Protein AF-A0A920QXV8-F1 (afdb_monomer)

Foldseek 3Di:
DDDDPPPDDPPVVVVVVVVVLVVVLVVLQVVLVVVVVCCVVPVPLPDFGAQPPVGPRNVVRVVVNVVSVVVVVVVVVVVVVVVVVVVVVVVVLVVLVVVLVVLVVVLVVLCVVLVVLLVVLVVVLVVCVVVVVVVSNVVSVVSNVVSVVVNVVSVVVNQVSCVVVVNDDDDDDDDDD

Secondary structure (DSSP, 8-state):
----------HHHHHHHHHHHHHHHHHHHHHHHHHHHHHHHH--TT------TTSHHHHHHHHHHHHHHHHHHHHHHHHHHHHHHHHHHHHHHHHHHHHHHHHHHHHHHHHHHHHHHHHHHHHHHHHHHHTT-HHHHHHHHHHHHHHHHHHHHHHHHHHHHHHHTT-----------

Radius of gyration: 42.08 Å; Cα contacts (8 Å, |Δi|>4): 93; chains: 1; bounding box: 105×41×109 Å

Sequence (177 aa):
MNNYNTLRVSQEAEDIGLNIAEHDSSSDQIDLLKIMQYQNDTGDLSVRGPEDLFTEAGQIGYHYNLLMDSLEKSDRIMRKQKDELEIAMEKAQSANKAKSDFLAKMSHELRTPLNAIIGYSEMLIEEAEDDELDMYAEDLRKINSSGEHLLTLINDILDLSKIEAGKMELYIEEFKF

Structure (mmCIF, N/CA/C/O backbone):
data_AF-A0A920QXV8-F1
#
_entry.id   AF-A0A920QXV8-F1
#
loop_
_atom_site.group_PDB
_atom_site.id
_atom_site.type_symbol
_atom_site.label_atom_id
_atom_site.label_alt_id
_atom_site.label_comp_id
_atom_site.label_asym_id
_atom_site.label_entity_id
_atom_site.label_seq_id
_atom_site.pdbx_PDB_ins_code
_atom_site.Cartn_x
_atom_site.Cartn_y
_atom_site.Cartn_z
_atom_site.occupancy
_atom_site.B_iso_or_equiv
_atom_site.auth_seq_id
_atom_site.auth_comp_id
_atom_site.auth_asym_id
_atom_site.auth_atom_id
_atom_site.pdbx_PDB_model_num
ATOM 1 N N . MET A 1 1 ? 77.285 -5.313 -52.92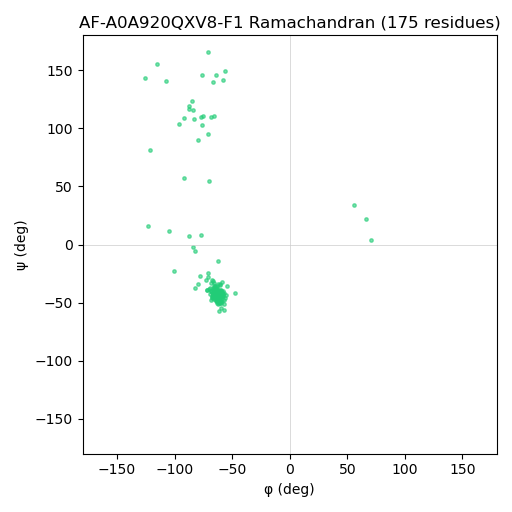9 1.00 39.81 1 MET A N 1
ATOM 2 C CA . MET A 1 1 ? 76.410 -4.398 -53.691 1.00 39.81 1 MET A CA 1
ATOM 3 C C . MET A 1 1 ? 74.980 -4.694 -53.279 1.00 39.81 1 MET A C 1
ATOM 5 O O . MET A 1 1 ? 74.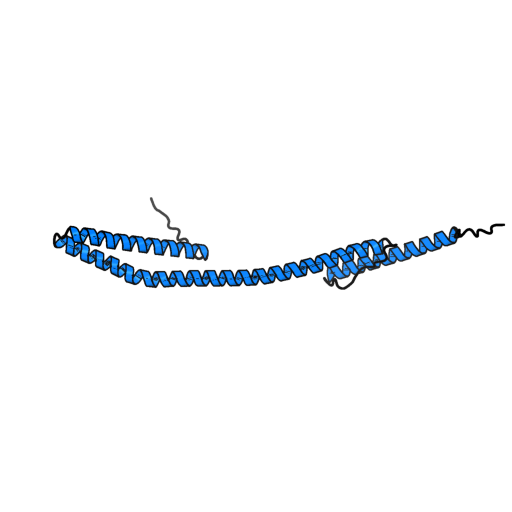528 -5.809 -53.492 1.00 39.81 1 MET A O 1
ATOM 9 N N . ASN A 1 2 ? 74.348 -3.743 -52.588 1.00 45.25 2 ASN A N 1
ATOM 10 C CA . ASN A 1 2 ? 72.951 -3.805 -52.156 1.00 45.25 2 ASN A CA 1
ATOM 11 C C . ASN A 1 2 ? 72.017 -3.764 -53.365 1.00 45.25 2 ASN A C 1
ATOM 13 O O . ASN A 1 2 ? 72.244 -2.953 -54.258 1.00 45.25 2 ASN A O 1
ATOM 17 N N . ASN A 1 3 ? 70.947 -4.559 -53.345 1.00 47.38 3 ASN A N 1
ATOM 18 C CA . ASN A 1 3 ? 69.820 -4.387 -54.256 1.00 47.38 3 ASN A CA 1
ATOM 19 C C . ASN A 1 3 ? 68.553 -4.176 -53.417 1.00 47.38 3 ASN A C 1
ATOM 21 O O . ASN A 1 3 ? 67.816 -5.111 -53.113 1.00 47.38 3 ASN A O 1
ATOM 25 N N . TYR A 1 4 ? 68.360 -2.939 -52.958 1.00 51.59 4 TYR A N 1
ATOM 26 C CA . TYR A 1 4 ? 67.103 -2.520 -52.351 1.00 51.59 4 TYR A CA 1
ATOM 27 C C . TYR A 1 4 ? 66.092 -2.310 -53.477 1.00 51.59 4 TYR 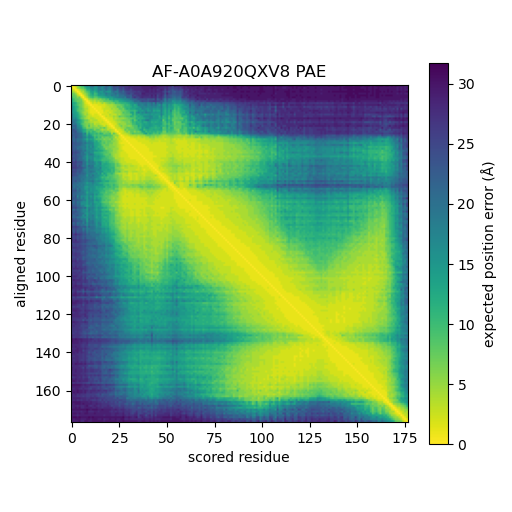A C 1
ATOM 29 O O . TYR A 1 4 ? 66.136 -1.295 -54.166 1.00 51.59 4 TYR A O 1
ATOM 37 N N . ASN A 1 5 ? 65.186 -3.268 -53.666 1.00 53.88 5 ASN A N 1
ATOM 38 C CA . ASN A 1 5 ? 63.956 -3.002 -54.401 1.00 53.88 5 ASN A CA 1
ATOM 39 C C . ASN A 1 5 ? 63.117 -2.047 -53.546 1.00 53.88 5 ASN A C 1
ATOM 41 O O . ASN A 1 5 ? 62.622 -2.419 -52.482 1.00 53.88 5 ASN A O 1
ATOM 45 N N . THR A 1 6 ? 62.988 -0.800 -53.981 1.00 53.50 6 THR A N 1
ATOM 46 C CA . THR A 1 6 ? 62.045 0.149 -53.392 1.00 53.50 6 THR A CA 1
ATOM 47 C C . THR A 1 6 ? 60.625 -0.347 -53.661 1.00 53.50 6 THR A C 1
ATOM 49 O O . THR A 1 6 ? 60.181 -0.319 -54.807 1.00 53.50 6 THR A O 1
ATOM 52 N N . LEU A 1 7 ? 59.909 -0.785 -52.620 1.00 59.97 7 LEU A N 1
ATOM 53 C CA . LEU A 1 7 ? 58.466 -1.075 -52.640 1.00 59.97 7 LEU A CA 1
ATOM 54 C C . LEU A 1 7 ? 57.657 0.230 -52.755 1.00 59.97 7 LEU A C 1
ATOM 56 O O . LEU A 1 7 ? 56.828 0.537 -51.905 1.00 59.97 7 LEU A O 1
ATOM 60 N N . ARG A 1 8 ? 57.941 1.052 -53.769 1.00 66.00 8 ARG A N 1
ATOM 61 C CA . ARG A 1 8 ? 57.120 2.223 -54.065 1.00 66.00 8 ARG A CA 1
ATOM 62 C C . ARG A 1 8 ? 56.067 1.792 -55.071 1.00 66.00 8 ARG A C 1
ATOM 64 O O . ARG A 1 8 ? 56.397 1.493 -56.217 1.00 66.00 8 ARG A O 1
ATOM 71 N N . VAL A 1 9 ? 54.827 1.710 -54.604 1.00 68.50 9 VAL A N 1
ATOM 72 C CA . VAL A 1 9 ? 53.655 1.519 -55.460 1.00 68.50 9 VAL A CA 1
ATOM 73 C C . VAL A 1 9 ? 53.622 2.682 -56.460 1.00 68.50 9 VAL A C 1
ATOM 75 O O . VAL A 1 9 ? 54.044 3.797 -56.135 1.00 68.50 9 VAL A O 1
ATOM 78 N N . SER A 1 10 ? 53.244 2.423 -57.713 1.00 78.12 10 SER A N 1
ATOM 79 C CA . SER A 1 10 ? 53.089 3.509 -58.683 1.00 78.12 10 SER A CA 1
ATOM 80 C C . SER A 1 10 ? 51.965 4.432 -58.222 1.00 78.12 10 SER A C 1
ATOM 82 O O . SER A 1 10 ? 50.974 3.965 -57.672 1.00 78.12 10 SER A O 1
ATOM 84 N N . GLN A 1 11 ? 52.102 5.731 -58.482 1.00 72.75 11 GLN A N 1
ATOM 85 C CA . GLN A 1 11 ? 51.095 6.726 -58.109 1.00 72.75 11 GLN A CA 1
ATOM 86 C C . GLN A 1 11 ? 49.703 6.366 -58.665 1.00 72.75 11 GLN A C 1
ATOM 88 O O . GLN A 1 11 ? 48.712 6.486 -57.966 1.00 72.75 11 GLN A O 1
ATOM 93 N N . GLU A 1 12 ? 49.641 5.783 -59.866 1.00 69.19 12 GLU A N 1
ATOM 94 C CA . GLU A 1 12 ? 48.398 5.258 -60.450 1.00 69.19 12 GLU A CA 1
ATOM 95 C C . GLU A 1 12 ? 47.799 4.073 -59.674 1.00 69.19 12 GLU A C 1
ATOM 97 O O . GLU A 1 12 ? 46.584 3.961 -59.573 1.00 69.19 12 GLU A O 1
ATOM 102 N N . ALA A 1 13 ? 48.620 3.172 -59.127 1.00 68.00 13 ALA A N 1
ATOM 103 C CA . ALA A 1 13 ? 48.120 2.034 -58.352 1.00 68.00 13 ALA A CA 1
ATOM 104 C C . ALA A 1 13 ? 47.715 2.449 -56.926 1.00 68.00 13 ALA A C 1
ATOM 106 O O . ALA A 1 13 ? 46.819 1.838 -56.348 1.00 68.00 13 ALA A O 1
ATOM 107 N N . GLU A 1 14 ? 48.333 3.504 -56.390 1.00 68.44 14 GLU A N 1
ATOM 108 C CA . GLU A 1 14 ? 47.916 4.172 -55.156 1.00 68.44 14 GLU A CA 1
ATOM 109 C C . GLU A 1 14 ? 46.572 4.894 -55.353 1.00 68.44 14 GLU A C 1
ATOM 111 O O . GLU A 1 14 ? 45.641 4.634 -54.598 1.00 68.44 14 GLU A O 1
ATOM 116 N N . ASP A 1 15 ? 46.410 5.674 -56.427 1.00 65.19 15 ASP A N 1
ATOM 117 C CA . ASP A 1 15 ? 45.152 6.360 -56.761 1.00 65.19 15 ASP A CA 1
ATOM 118 C C . ASP A 1 15 ? 44.006 5.378 -57.064 1.00 65.19 15 ASP A C 1
ATOM 120 O O . ASP A 1 15 ? 42.863 5.613 -56.674 1.00 65.19 15 ASP A O 1
ATOM 124 N N . ILE A 1 16 ? 44.276 4.254 -57.741 1.00 64.31 16 ILE A N 1
ATOM 125 C CA . ILE A 1 16 ? 43.270 3.203 -57.978 1.00 64.31 16 ILE A CA 1
ATOM 126 C C . ILE A 1 16 ? 42.873 2.528 -56.659 1.00 64.31 16 ILE A C 1
ATOM 128 O O . ILE A 1 16 ? 41.686 2.320 -56.420 1.00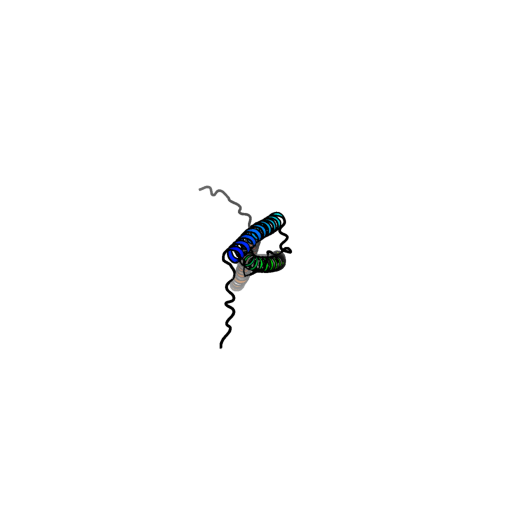 64.31 16 ILE A O 1
ATOM 132 N N . GLY A 1 17 ? 43.841 2.202 -55.797 1.00 63.81 17 GLY A N 1
ATOM 133 C CA . GLY A 1 17 ? 43.575 1.603 -54.487 1.00 63.81 17 GLY A CA 1
ATOM 134 C C . GLY A 1 17 ? 42.782 2.529 -53.561 1.00 63.81 17 GLY A C 1
ATOM 135 O O . GLY A 1 17 ? 41.832 2.076 -52.927 1.00 63.81 17 GLY A O 1
ATOM 136 N N . LEU A 1 18 ? 43.124 3.822 -53.536 1.00 62.50 18 LEU A N 1
ATOM 137 C CA . LEU A 1 18 ? 42.407 4.849 -52.776 1.00 62.50 18 LEU A CA 1
ATOM 138 C C . LEU A 1 18 ? 40.978 5.046 -53.297 1.00 62.50 18 LEU A C 1
ATOM 140 O O . LEU A 1 18 ? 40.047 5.032 -52.502 1.00 62.50 18 LEU A O 1
ATOM 144 N N . ASN A 1 19 ? 40.776 5.130 -54.617 1.00 58.88 19 ASN A N 1
ATOM 145 C CA . ASN A 1 19 ? 39.435 5.269 -55.198 1.00 58.88 19 ASN A CA 1
ATOM 146 C C . ASN A 1 19 ? 38.544 4.037 -54.963 1.00 58.88 19 ASN A C 1
ATOM 148 O O . ASN A 1 19 ? 37.348 4.190 -54.729 1.00 58.88 19 ASN A O 1
ATOM 152 N N . ILE A 1 20 ? 39.100 2.819 -55.030 1.00 63.88 20 ILE A N 1
ATOM 153 C CA . ILE A 1 20 ? 38.350 1.588 -54.723 1.00 63.88 20 ILE A CA 1
ATOM 154 C C . ILE A 1 20 ? 37.958 1.572 -53.240 1.00 63.88 20 ILE A C 1
ATOM 156 O O . ILE A 1 20 ? 36.797 1.327 -52.929 1.00 63.88 20 ILE A O 1
ATOM 160 N N . ALA A 1 21 ? 38.883 1.914 -52.337 1.00 63.25 21 ALA A N 1
ATOM 161 C CA . ALA A 1 21 ? 38.599 1.993 -50.905 1.00 63.25 21 ALA A CA 1
ATOM 162 C C . ALA A 1 21 ? 37.575 3.093 -50.555 1.00 63.25 21 ALA A C 1
ATOM 164 O O . ALA A 1 21 ? 36.710 2.871 -49.712 1.00 63.25 21 ALA A O 1
ATOM 165 N N . GLU A 1 22 ? 37.621 4.261 -51.205 1.00 62.03 22 GLU A N 1
ATOM 166 C CA . GLU A 1 22 ? 36.631 5.335 -51.015 1.00 62.03 22 GLU A CA 1
ATOM 167 C C . GLU A 1 22 ? 35.240 4.956 -51.549 1.00 62.03 22 GLU A C 1
ATOM 169 O O . GLU A 1 22 ? 34.220 5.249 -50.913 1.00 62.03 22 GLU A O 1
ATOM 174 N N . HIS A 1 23 ? 35.185 4.281 -52.700 1.00 61.09 23 HIS A N 1
ATOM 175 C CA . HIS A 1 23 ? 33.936 3.797 -53.284 1.00 61.09 23 HIS A CA 1
ATOM 176 C C . HIS A 1 23 ? 33.298 2.690 -52.427 1.00 61.09 23 HIS A C 1
ATOM 178 O O . HIS A 1 23 ? 32.095 2.744 -52.161 1.00 61.09 23 HIS A O 1
ATOM 184 N N . ASP A 1 24 ? 34.090 1.729 -51.946 1.00 64.38 24 ASP A N 1
ATOM 185 C CA . ASP A 1 24 ? 33.618 0.660 -51.057 1.00 64.38 24 ASP A CA 1
ATOM 186 C C . ASP A 1 24 ? 33.204 1.220 -49.683 1.00 64.38 24 ASP A C 1
ATOM 188 O O . ASP A 1 24 ? 32.120 0.904 -49.196 1.00 64.38 24 ASP A O 1
ATOM 192 N N . SER A 1 25 ? 33.962 2.173 -49.125 1.00 64.00 25 SER A N 1
ATOM 193 C CA . SER A 1 25 ? 33.598 2.894 -47.892 1.00 64.00 25 SER A CA 1
ATOM 194 C C . SER A 1 25 ? 32.253 3.623 -48.021 1.00 64.00 25 SER A C 1
ATOM 196 O O . SER A 1 25 ? 31.426 3.583 -47.110 1.00 64.00 25 SER A O 1
ATOM 198 N N . SER A 1 26 ? 31.975 4.240 -49.176 1.00 73.69 26 SER A N 1
ATOM 199 C CA . SER A 1 26 ? 30.680 4.884 -49.442 1.00 73.69 26 SER A CA 1
ATOM 200 C C . SER A 1 26 ? 29.527 3.872 -49.504 1.00 73.69 26 SER A C 1
ATOM 202 O O . SER A 1 26 ? 28.417 4.169 -49.056 1.00 73.69 26 SER A O 1
ATOM 204 N N . SER A 1 27 ? 29.774 2.667 -50.029 1.00 79.62 27 SER A N 1
ATOM 205 C CA . SER A 1 27 ? 28.793 1.574 -50.019 1.00 79.62 27 SER A CA 1
ATOM 206 C C . SER A 1 27 ? 28.518 1.083 -48.594 1.00 79.62 27 SER A C 1
ATOM 208 O O . SER A 1 27 ? 27.356 0.949 -48.204 1.00 79.62 27 SER A O 1
ATOM 210 N N . ASP A 1 28 ? 29.563 0.909 -47.786 1.00 81.75 28 ASP A N 1
ATOM 211 C CA . ASP A 1 28 ? 29.450 0.455 -46.397 1.00 81.75 28 ASP A CA 1
ATOM 212 C C . ASP A 1 28 ? 28.716 1.471 -45.507 1.00 81.75 28 ASP A C 1
ATOM 214 O O . ASP A 1 28 ? 27.935 1.092 -44.631 1.00 81.75 28 ASP A O 1
ATOM 218 N N . GLN A 1 29 ? 28.899 2.773 -45.751 1.00 85.81 29 GLN A N 1
ATOM 219 C CA . GLN A 1 29 ? 28.135 3.828 -45.075 1.00 85.81 29 GLN A CA 1
ATOM 220 C C . GLN A 1 29 ? 26.635 3.740 -45.386 1.00 85.81 29 GLN A C 1
ATOM 222 O O . GLN A 1 29 ? 25.799 3.895 -44.491 1.00 85.81 29 GLN A O 1
ATOM 227 N N . ILE A 1 30 ? 26.279 3.476 -46.647 1.00 87.06 30 ILE A N 1
ATOM 228 C CA . ILE A 1 30 ? 24.884 3.299 -47.067 1.00 87.06 30 ILE A CA 1
ATOM 229 C C . ILE A 1 30 ? 24.278 2.062 -46.398 1.00 87.06 30 ILE A C 1
ATOM 231 O O . ILE A 1 30 ? 23.130 2.108 -45.951 1.00 87.06 30 ILE A O 1
ATOM 235 N N . ASP A 1 31 ? 25.025 0.967 -46.304 1.00 86.88 31 ASP A N 1
ATOM 236 C CA . ASP A 1 31 ? 24.539 -0.258 -45.673 1.00 86.88 31 ASP A CA 1
ATOM 237 C C . ASP A 1 31 ? 24.400 -0.111 -44.154 1.00 86.88 31 ASP A C 1
ATOM 239 O O . ASP A 1 31 ? 23.383 -0.527 -43.594 1.00 86.88 31 ASP A O 1
ATOM 243 N N . LEU A 1 32 ? 25.325 0.593 -43.495 1.00 90.31 32 LEU A N 1
ATOM 244 C CA . LEU A 1 32 ? 25.176 0.974 -42.091 1.00 90.31 32 LEU A CA 1
ATOM 245 C C . LEU A 1 32 ? 23.914 1.822 -41.866 1.00 90.31 32 LEU A C 1
ATOM 247 O O . LEU A 1 32 ? 23.146 1.543 -40.946 1.00 90.31 32 LEU A O 1
ATOM 251 N N . LEU A 1 33 ? 23.652 2.817 -42.722 1.00 91.19 33 LEU A N 1
ATOM 252 C CA . LEU A 1 33 ? 22.440 3.640 -42.633 1.00 91.19 33 LEU A CA 1
ATOM 253 C C . LEU A 1 33 ? 21.161 2.812 -42.792 1.00 91.19 33 LEU A C 1
ATOM 255 O O . LEU A 1 33 ? 20.204 3.028 -42.048 1.00 91.19 33 LEU A O 1
ATOM 259 N N . LYS A 1 34 ? 21.136 1.848 -43.720 1.00 92.00 34 LYS A N 1
ATOM 260 C CA . LYS A 1 34 ? 19.991 0.936 -43.881 1.00 92.00 34 LYS A CA 1
ATOM 261 C C . LYS A 1 34 ? 19.765 0.089 -42.634 1.00 92.00 34 LYS A C 1
ATOM 263 O O . LYS A 1 34 ? 18.619 -0.084 -42.232 1.00 92.00 34 LYS A O 1
ATOM 268 N N . ILE A 1 35 ? 20.837 -0.422 -42.024 1.00 92.81 35 ILE A N 1
ATOM 269 C CA . ILE A 1 35 ? 20.764 -1.205 -40.784 1.00 92.81 35 ILE A CA 1
ATOM 270 C C . ILE A 1 35 ? 20.176 -0.348 -39.659 1.00 92.81 35 ILE A C 1
ATOM 272 O O . ILE A 1 35 ? 19.196 -0.756 -39.036 1.00 92.81 35 ILE A O 1
ATOM 276 N N . MET A 1 36 ? 20.692 0.871 -39.475 1.00 92.44 36 MET A N 1
ATOM 277 C CA . MET A 1 36 ? 20.195 1.808 -38.463 1.00 92.44 36 MET A CA 1
ATOM 278 C C . MET A 1 36 ? 18.717 2.161 -38.668 1.00 92.44 36 MET A C 1
ATOM 280 O O . MET A 1 36 ? 17.951 2.195 -37.705 1.00 92.44 36 MET A O 1
ATOM 284 N N . GLN A 1 37 ? 18.300 2.421 -39.912 1.00 93.00 37 GLN A N 1
ATOM 285 C CA . GLN A 1 37 ? 16.898 2.699 -40.240 1.00 93.00 37 GLN A CA 1
ATOM 286 C C . GLN A 1 37 ? 16.007 1.489 -39.958 1.00 93.00 37 GLN A C 1
ATOM 288 O O . GLN A 1 37 ? 14.993 1.623 -39.277 1.00 93.00 37 GLN A O 1
ATOM 293 N N . TYR A 1 38 ? 16.416 0.299 -40.403 1.00 92.12 38 TYR A N 1
ATOM 294 C CA . TYR A 1 38 ? 15.696 -0.941 -40.124 1.00 92.12 38 TYR A CA 1
ATOM 295 C C . TYR A 1 38 ? 15.517 -1.160 -38.617 1.00 92.12 38 TYR A C 1
ATOM 297 O O . TYR A 1 38 ? 14.412 -1.452 -38.163 1.00 92.12 38 TYR A O 1
ATOM 305 N N . GLN A 1 39 ? 16.570 -0.969 -37.826 1.00 91.56 39 GLN A N 1
ATOM 306 C CA . GLN A 1 39 ? 16.528 -1.116 -36.370 1.00 91.56 39 GLN A CA 1
ATOM 307 C C . GLN A 1 39 ? 15.632 -0.087 -35.692 1.00 91.56 39 GLN A C 1
ATOM 309 O O . GLN A 1 39 ? 14.901 -0.433 -34.769 1.00 91.56 39 GLN A O 1
ATOM 314 N N . ASN A 1 40 ? 15.660 1.164 -36.148 1.00 89.44 40 ASN A N 1
ATOM 315 C CA . ASN A 1 40 ? 14.779 2.204 -35.630 1.00 89.44 40 ASN A CA 1
ATOM 316 C C . ASN A 1 40 ? 13.299 1.895 -35.911 1.00 89.44 40 ASN A C 1
ATOM 318 O O . ASN A 1 40 ? 12.453 2.096 -35.042 1.00 89.44 40 ASN A O 1
ATOM 322 N N . ASP A 1 41 ? 12.995 1.390 -37.105 1.00 93.19 41 ASP A N 1
ATOM 323 C CA . ASP A 1 41 ? 11.618 1.158 -37.543 1.00 93.19 41 ASP A CA 1
ATOM 324 C C . ASP A 1 41 ? 11.027 -0.136 -36.972 1.00 93.19 41 ASP A C 1
ATOM 326 O O . ASP A 1 41 ? 9.830 -0.212 -36.689 1.00 93.19 41 ASP A O 1
ATOM 330 N N . THR A 1 42 ? 11.857 -1.165 -36.798 1.00 92.31 42 THR A N 1
ATOM 331 C CA . THR A 1 42 ? 11.414 -2.490 -36.335 1.00 92.31 42 THR A CA 1
ATOM 332 C C . THR A 1 42 ? 11.677 -2.745 -34.853 1.00 92.31 42 THR A C 1
ATOM 334 O O . THR A 1 42 ? 11.025 -3.604 -34.259 1.00 92.31 42 THR A O 1
ATOM 337 N N . GLY A 1 43 ? 12.634 -2.035 -34.251 1.00 87.06 43 GLY A N 1
ATOM 338 C CA . GLY A 1 43 ? 13.177 -2.347 -32.928 1.00 87.06 43 GLY A CA 1
ATOM 339 C C . GLY A 1 43 ? 14.039 -3.616 -32.889 1.00 87.06 43 GLY A C 1
ATOM 340 O O . GLY A 1 43 ? 14.466 -4.021 -31.808 1.00 87.06 43 GLY A O 1
ATOM 341 N N . ASP A 1 44 ? 14.288 -4.266 -34.031 1.00 89.25 44 ASP A N 1
ATOM 342 C CA . ASP A 1 44 ? 15.089 -5.485 -34.121 1.00 89.25 44 ASP A CA 1
ATOM 343 C C . ASP A 1 44 ? 16.582 -5.159 -34.080 1.00 89.25 44 ASP A C 1
ATOM 345 O O . ASP A 1 44 ? 17.238 -4.965 -35.102 1.00 89.25 44 ASP A O 1
ATOM 349 N N . LEU A 1 45 ? 17.127 -5.140 -32.868 1.00 87.25 45 LEU A N 1
ATOM 350 C CA . LEU A 1 45 ? 18.544 -4.912 -32.629 1.00 87.25 45 LEU A CA 1
ATOM 351 C C . LEU A 1 45 ? 19.411 -6.146 -32.926 1.00 87.25 45 LEU A C 1
ATOM 353 O O . LEU A 1 45 ? 20.588 -6.109 -32.626 1.00 87.25 45 LEU A O 1
ATOM 357 N N . SER A 1 46 ? 18.912 -7.240 -33.512 1.00 87.25 46 SER A N 1
ATOM 358 C CA . SER A 1 46 ? 19.759 -8.421 -33.775 1.00 87.25 46 SER A CA 1
ATOM 359 C C . SER A 1 46 ? 20.784 -8.211 -34.895 1.00 87.25 46 SER A C 1
ATOM 361 O O . SER A 1 46 ? 21.824 -8.873 -34.928 1.00 87.25 46 SER A O 1
ATOM 363 N N . VAL A 1 47 ? 20.507 -7.278 -35.806 1.00 88.62 47 VAL A N 1
ATOM 364 C CA . VAL A 1 47 ? 21.414 -6.915 -36.898 1.00 88.62 47 VAL A CA 1
ATOM 365 C C . VAL A 1 47 ? 22.553 -6.051 -36.343 1.00 88.62 47 VAL A C 1
ATOM 367 O O . VAL A 1 47 ? 22.3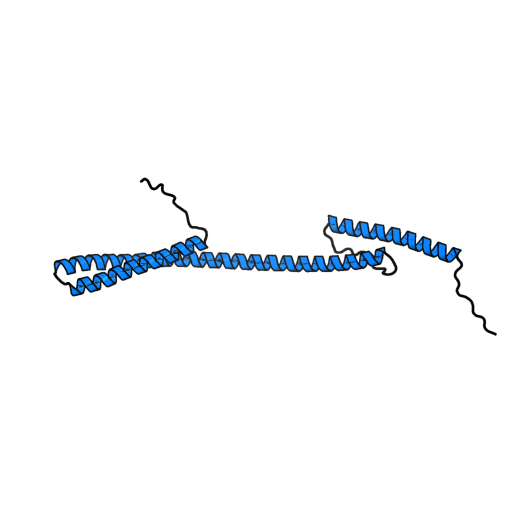68 -5.278 -35.405 1.00 88.62 47 VAL A O 1
ATOM 370 N N . ARG A 1 48 ? 23.762 -6.181 -36.888 1.00 88.25 48 ARG A N 1
ATOM 371 C CA . ARG A 1 48 ? 24.933 -5.404 -36.457 1.00 88.25 48 ARG A CA 1
ATOM 372 C C . ARG A 1 48 ? 25.554 -4.696 -37.653 1.00 88.25 48 ARG A C 1
ATOM 374 O O . ARG A 1 48 ? 25.534 -5.227 -38.761 1.00 88.25 48 ARG A O 1
ATOM 381 N N . GLY A 1 49 ? 26.051 -3.483 -37.421 1.00 87.19 49 GLY A N 1
ATOM 382 C CA . GLY A 1 49 ? 26.767 -2.714 -38.434 1.00 87.19 49 GLY A CA 1
ATOM 383 C C . GLY A 1 49 ? 28.151 -3.308 -38.731 1.00 87.19 49 GLY A C 1
ATOM 384 O O . GLY A 1 49 ? 28.629 -4.140 -37.955 1.00 87.19 49 GLY A O 1
ATOM 385 N N . PRO A 1 50 ? 28.801 -2.887 -39.832 1.00 86.50 50 PRO A N 1
ATOM 386 C CA . PRO A 1 50 ? 30.170 -3.283 -40.162 1.00 86.50 50 PRO A CA 1
ATOM 387 C C . PRO A 1 50 ? 31.165 -2.946 -39.039 1.00 86.50 50 PRO A C 1
ATOM 389 O O . PRO A 1 50 ? 30.999 -1.958 -38.329 1.00 86.50 50 PRO A O 1
ATOM 392 N N . GLU A 1 51 ? 32.223 -3.752 -38.902 1.00 84.00 51 GLU A N 1
ATOM 393 C CA . GLU A 1 51 ? 33.255 -3.606 -37.855 1.00 84.00 51 GLU A CA 1
ATOM 394 C C . GLU A 1 51 ? 34.678 -3.457 -38.423 1.00 84.00 51 GLU A C 1
ATOM 396 O O . GLU A 1 51 ? 35.661 -3.616 -37.698 1.00 84.00 51 GLU A O 1
ATOM 401 N N . ASP A 1 52 ? 34.825 -3.147 -39.717 1.00 85.81 52 ASP A N 1
ATOM 402 C CA . ASP A 1 52 ? 36.147 -2.862 -40.282 1.00 85.81 52 ASP A CA 1
ATOM 403 C C . ASP A 1 52 ? 36.681 -1.512 -39.776 1.00 85.81 52 ASP A C 1
ATOM 405 O O . ASP A 1 52 ? 36.403 -0.446 -40.328 1.00 85.81 52 ASP A O 1
ATOM 409 N N . LEU A 1 53 ? 37.483 -1.569 -38.713 1.00 78.19 53 LEU A N 1
ATOM 410 C CA . LEU A 1 53 ? 38.067 -0.410 -38.036 1.00 78.19 53 LEU A CA 1
ATOM 411 C C . LEU A 1 53 ? 39.010 0.424 -38.921 1.00 78.19 53 LEU A C 1
ATOM 413 O O . LEU A 1 53 ? 39.357 1.546 -38.540 1.00 78.19 53 LEU A O 1
ATOM 417 N N . PHE A 1 54 ? 39.434 -0.096 -40.076 1.00 80.50 54 PHE A N 1
ATOM 418 C CA . PHE A 1 54 ? 40.254 0.643 -41.034 1.00 80.50 54 PHE A CA 1
ATOM 419 C C . PHE A 1 54 ? 39.423 1.556 -41.950 1.00 80.50 54 PHE A C 1
ATOM 421 O O . PHE A 1 54 ? 40.000 2.350 -42.690 1.00 80.50 54 PHE A O 1
ATOM 428 N N . THR A 1 55 ? 38.090 1.495 -41.858 1.00 85.62 55 THR A N 1
ATOM 429 C CA . THR A 1 55 ? 37.146 2.345 -42.600 1.00 85.62 55 THR A CA 1
ATOM 430 C C . THR A 1 55 ? 36.342 3.246 -41.657 1.00 85.62 55 THR A C 1
ATOM 432 O O . THR A 1 55 ? 36.127 2.921 -40.487 1.00 85.62 55 THR A O 1
ATOM 435 N N . GLU A 1 56 ? 35.848 4.382 -42.160 1.00 84.06 56 GLU A N 1
ATOM 436 C CA . GLU A 1 56 ? 34.948 5.251 -41.385 1.00 84.06 56 GLU A CA 1
ATOM 437 C C . GLU A 1 56 ? 33.634 4.534 -41.041 1.00 84.06 56 GLU A C 1
ATOM 439 O O . GLU A 1 56 ? 33.161 4.608 -39.906 1.00 84.06 56 GLU A O 1
ATOM 444 N N . ALA A 1 57 ? 33.072 3.787 -41.998 1.00 86.69 57 ALA A N 1
ATOM 445 C CA . ALA A 1 57 ? 31.840 3.029 -41.805 1.00 86.69 57 ALA A CA 1
ATOM 446 C C . ALA A 1 57 ? 31.979 1.984 -40.691 1.00 86.69 57 ALA A C 1
ATOM 448 O O . ALA A 1 57 ? 31.105 1.891 -39.830 1.00 86.69 57 ALA A O 1
ATOM 449 N N . GLY A 1 58 ? 33.086 1.237 -40.658 1.00 87.44 58 GLY A N 1
ATOM 450 C CA . GLY A 1 58 ? 33.311 0.230 -39.626 1.00 87.44 58 GLY A CA 1
ATOM 451 C C . GLY A 1 58 ? 33.632 0.816 -38.248 1.00 87.44 58 GLY A C 1
ATOM 452 O O . GLY A 1 58 ? 33.217 0.247 -37.240 1.00 87.44 58 GLY A O 1
ATOM 453 N N . GLN A 1 59 ? 34.272 1.990 -38.162 1.00 89.81 59 GLN A N 1
ATOM 454 C CA . GLN A 1 59 ? 34.417 2.703 -36.882 1.00 89.81 59 GLN A CA 1
ATOM 455 C C . GLN A 1 59 ? 33.059 3.160 -36.328 1.00 89.81 59 GLN A C 1
ATOM 457 O O . GLN A 1 59 ? 32.780 2.979 -35.139 1.00 89.81 59 GLN A O 1
ATOM 462 N N . ILE A 1 60 ? 32.191 3.720 -37.178 1.00 91.50 60 ILE A N 1
ATOM 463 C CA . ILE A 1 60 ? 30.838 4.123 -36.769 1.00 91.50 60 ILE A CA 1
ATOM 464 C C . ILE A 1 60 ? 30.007 2.888 -36.409 1.00 91.50 60 ILE A C 1
ATOM 466 O O . ILE A 1 60 ? 29.334 2.896 -35.380 1.00 91.50 60 ILE A O 1
ATOM 470 N N . GLY A 1 61 ? 30.078 1.822 -37.208 1.00 92.06 61 GLY A N 1
ATOM 471 C CA . GLY A 1 61 ? 29.372 0.568 -36.957 1.00 92.06 61 GLY A CA 1
ATOM 472 C C . GLY A 1 61 ? 29.783 -0.079 -35.635 1.00 92.06 61 GLY A C 1
ATOM 473 O O . GLY A 1 61 ? 28.912 -0.424 -34.839 1.00 92.06 61 GLY A O 1
ATOM 474 N N . TYR A 1 62 ? 31.081 -0.114 -35.319 1.00 92.44 62 TYR A N 1
ATOM 475 C CA . TYR A 1 62 ? 31.579 -0.568 -34.018 1.00 92.44 62 TYR A CA 1
ATOM 476 C C . TYR A 1 62 ? 30.980 0.236 -32.851 1.00 92.44 62 TYR A C 1
ATOM 478 O O . TYR A 1 62 ? 30.431 -0.334 -31.905 1.00 92.44 62 TYR A O 1
ATOM 486 N N . HIS A 1 63 ? 31.032 1.572 -32.913 1.00 92.00 63 HIS A N 1
ATOM 487 C CA . HIS A 1 63 ? 30.457 2.417 -31.862 1.00 92.00 63 HIS A CA 1
ATOM 488 C C . HIS A 1 63 ? 28.937 2.280 -31.759 1.00 92.00 63 HIS A C 1
ATOM 490 O O . HIS A 1 63 ? 28.386 2.294 -30.656 1.00 92.00 63 HIS A O 1
ATOM 496 N N . TYR A 1 64 ? 28.260 2.120 -32.890 1.00 92.69 64 TYR A N 1
ATOM 497 C CA . TYR A 1 64 ? 26.827 1.893 -32.939 1.00 92.69 64 TYR A CA 1
ATOM 498 C C . TYR A 1 64 ? 26.445 0.559 -32.283 1.00 92.69 64 TYR A C 1
ATOM 500 O O . TYR A 1 64 ? 25.549 0.537 -31.439 1.00 92.69 64 TYR A O 1
ATOM 508 N N . ASN A 1 65 ? 27.173 -0.523 -32.572 1.00 92.06 65 ASN A N 1
ATOM 509 C CA . ASN A 1 65 ? 26.966 -1.835 -31.953 1.00 92.06 65 ASN A CA 1
ATOM 510 C C . ASN A 1 65 ? 27.102 -1.759 -30.419 1.00 92.06 65 ASN A C 1
ATOM 512 O O . ASN A 1 65 ? 26.240 -2.265 -29.702 1.00 92.06 65 ASN A O 1
ATOM 516 N N . LEU A 1 66 ? 28.103 -1.032 -29.901 1.00 93.25 66 LEU A N 1
ATOM 517 C CA . LEU A 1 66 ? 28.248 -0.793 -28.455 1.00 93.25 66 LEU A CA 1
ATOM 518 C C . LEU A 1 66 ? 27.043 -0.059 -27.844 1.00 93.25 66 LEU A C 1
ATOM 520 O O . LEU A 1 66 ? 26.629 -0.364 -26.720 1.00 93.25 66 LEU A O 1
ATOM 524 N N . LEU A 1 67 ? 26.482 0.922 -28.558 1.00 92.31 67 LEU A N 1
ATOM 525 C CA . LEU A 1 67 ? 25.269 1.611 -28.116 1.00 92.31 67 LEU A CA 1
ATOM 526 C C . LEU A 1 67 ? 24.069 0.662 -28.100 1.00 92.31 67 LEU A C 1
ATOM 528 O O . LEU A 1 67 ? 23.298 0.704 -27.142 1.00 92.31 67 LEU A O 1
ATOM 532 N N . MET A 1 68 ? 23.931 -0.211 -29.101 1.00 91.69 68 MET A N 1
ATOM 533 C CA . MET A 1 68 ? 22.844 -1.193 -29.151 1.00 91.69 68 MET A CA 1
ATOM 534 C C . MET A 1 68 ? 22.922 -2.181 -27.990 1.00 91.69 68 MET A C 1
ATOM 536 O O . MET A 1 68 ? 21.931 -2.370 -27.289 1.00 91.69 68 MET A O 1
ATOM 540 N N . ASP A 1 69 ? 24.107 -2.718 -27.698 1.00 92.44 69 ASP A N 1
ATOM 541 C CA . ASP A 1 69 ? 24.307 -3.614 -26.554 1.00 92.44 69 ASP A CA 1
ATOM 542 C C . ASP A 1 69 ? 23.943 -2.928 -25.223 1.00 92.44 69 ASP A C 1
ATOM 544 O O . ASP A 1 69 ? 23.336 -3.525 -24.325 1.00 92.44 69 ASP A O 1
ATOM 548 N N . SER A 1 70 ? 24.294 -1.644 -25.082 1.00 93.00 70 SER A N 1
ATOM 549 C CA . SER A 1 70 ? 23.932 -0.841 -23.911 1.00 93.00 70 SER A CA 1
ATOM 550 C C . SER A 1 70 ? 22.419 -0.616 -23.813 1.00 93.00 70 SER A C 1
ATOM 552 O O . SER A 1 70 ? 21.848 -0.748 -22.725 1.00 93.00 70 SER A O 1
ATOM 554 N N . LEU A 1 71 ? 21.754 -0.332 -24.937 1.00 91.25 71 LEU A N 1
ATOM 555 C CA . LEU A 1 71 ? 20.301 -0.168 -25.010 1.00 91.25 71 LEU A CA 1
ATOM 556 C C . LEU A 1 71 ? 19.567 -1.466 -24.666 1.00 91.25 71 LEU A C 1
ATOM 558 O O . LEU A 1 71 ? 18.681 -1.438 -23.815 1.00 91.25 71 LEU A O 1
ATOM 562 N N . GLU A 1 72 ? 19.971 -2.605 -25.232 1.00 91.00 72 GLU A N 1
ATOM 563 C CA . GLU A 1 72 ? 19.405 -3.924 -24.914 1.00 91.00 72 GLU A CA 1
ATOM 564 C C . GLU A 1 72 ? 19.554 -4.253 -23.424 1.00 91.00 72 GLU A C 1
ATOM 566 O O . GLU A 1 72 ? 18.621 -4.720 -22.758 1.00 91.00 72 GLU A O 1
ATOM 571 N N . LYS A 1 73 ? 20.738 -3.981 -22.861 1.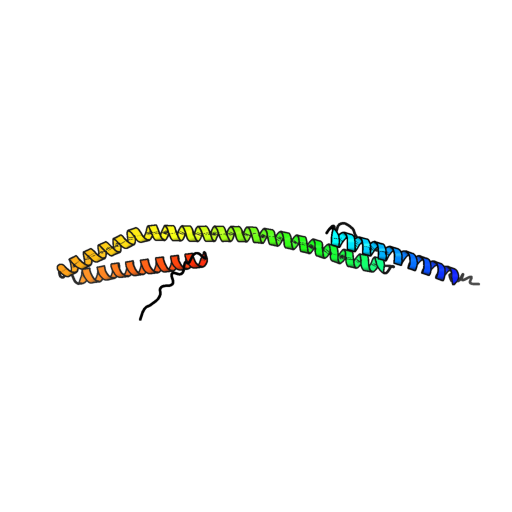00 93.38 73 LYS A N 1
ATOM 572 C CA . LYS A 1 73 ? 20.994 -4.181 -21.435 1.00 93.38 73 LYS A CA 1
ATOM 573 C C . LYS A 1 73 ? 20.109 -3.278 -20.580 1.00 93.38 73 LYS A C 1
ATOM 575 O O . LYS A 1 73 ? 19.579 -3.754 -19.573 1.00 93.38 73 LYS A O 1
ATOM 580 N N . SER A 1 74 ? 19.967 -2.010 -20.961 1.00 93.75 74 SER A N 1
ATOM 581 C CA . SER A 1 74 ? 19.119 -1.041 -20.269 1.00 93.75 74 SER A CA 1
ATOM 582 C C . SER A 1 74 ? 17.651 -1.464 -20.314 1.00 93.75 74 SER A C 1
ATOM 584 O O . SER A 1 74 ? 17.025 -1.557 -19.261 1.00 93.75 74 SER A O 1
ATOM 586 N N . ASP A 1 75 ? 17.122 -1.835 -21.485 1.00 92.19 75 ASP A N 1
ATOM 587 C CA . ASP A 1 75 ? 15.735 -2.294 -21.643 1.00 92.19 75 ASP A CA 1
ATOM 588 C C . ASP A 1 75 ? 15.451 -3.528 -20.782 1.00 92.19 75 ASP A C 1
ATOM 590 O O . ASP A 1 75 ? 14.466 -3.580 -20.045 1.00 92.19 75 ASP A O 1
ATOM 594 N N . ARG A 1 76 ? 16.377 -4.493 -20.763 1.00 93.94 76 ARG A N 1
ATOM 595 C CA . ARG A 1 76 ? 16.253 -5.676 -19.906 1.00 93.94 76 ARG A CA 1
ATOM 596 C C . ARG A 1 76 ? 16.221 -5.325 -18.418 1.00 93.94 76 ARG A C 1
ATOM 598 O O . ARG A 1 76 ? 15.477 -5.955 -17.667 1.00 93.94 76 ARG A O 1
ATOM 605 N N . ILE A 1 77 ? 17.041 -4.371 -17.973 1.00 96.56 77 ILE A N 1
ATOM 606 C CA . ILE A 1 77 ? 17.041 -3.912 -16.576 1.00 96.56 77 ILE A CA 1
ATOM 607 C C . ILE A 1 77 ? 15.732 -3.185 -16.266 1.00 96.56 77 ILE A C 1
ATOM 609 O O . ILE A 1 77 ? 15.105 -3.498 -15.257 1.00 96.56 77 ILE A O 1
ATOM 613 N N . MET A 1 78 ? 15.291 -2.283 -17.145 1.00 96.69 78 MET A N 1
ATOM 614 C CA . MET A 1 78 ? 14.046 -1.533 -16.980 1.00 96.69 78 MET A CA 1
ATOM 615 C C . MET A 1 78 ? 12.832 -2.459 -16.892 1.00 96.69 78 MET A C 1
ATOM 617 O O . MET A 1 78 ? 12.003 -2.281 -16.005 1.00 96.69 78 MET A O 1
ATOM 621 N N . ARG A 1 79 ? 12.745 -3.485 -17.748 1.00 96.12 79 ARG A N 1
ATOM 622 C CA . ARG A 1 79 ? 11.670 -4.490 -17.688 1.00 96.12 79 ARG A CA 1
ATOM 623 C C . ARG A 1 79 ? 11.660 -5.233 -16.359 1.00 96.12 79 ARG A C 1
ATOM 625 O O . ARG A 1 79 ? 10.629 -5.275 -15.705 1.00 96.12 79 ARG A O 1
ATOM 632 N N . LYS A 1 80 ? 12.816 -5.732 -15.911 1.00 96.69 80 LYS A N 1
ATOM 633 C CA . LYS A 1 80 ? 12.918 -6.412 -14.609 1.00 96.69 80 LYS A CA 1
ATOM 634 C C . LYS A 1 80 ? 12.518 -5.508 -13.447 1.00 96.69 80 LYS A C 1
ATOM 636 O O . LYS A 1 80 ? 11.761 -5.933 -12.586 1.00 96.69 80 LYS A O 1
ATOM 641 N N . GLN A 1 81 ? 12.997 -4.265 -13.435 1.00 96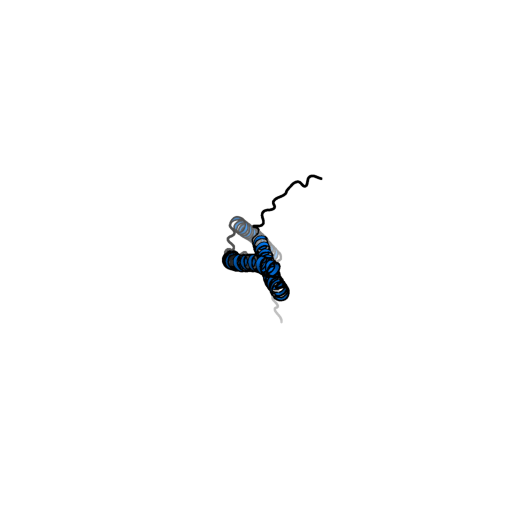.94 81 GLN A N 1
ATOM 642 C CA . GLN A 1 81 ? 12.644 -3.297 -12.397 1.00 96.94 81 GLN A CA 1
ATOM 643 C C . GLN A 1 81 ? 11.154 -2.967 -12.409 1.00 96.94 81 GLN A C 1
ATOM 645 O O . GLN A 1 81 ? 10.560 -2.817 -11.346 1.00 96.94 81 GLN A O 1
ATOM 650 N N . LYS A 1 82 ? 10.548 -2.866 -13.595 1.00 97.38 82 LYS A N 1
ATOM 651 C CA . LYS A 1 82 ? 9.109 -2.656 -13.736 1.00 97.38 82 LYS A CA 1
ATOM 652 C C . LYS A 1 82 ? 8.322 -3.833 -13.156 1.00 97.38 82 LYS A C 1
ATOM 654 O O . LYS A 1 82 ? 7.426 -3.591 -12.356 1.00 97.38 82 LYS A O 1
ATOM 659 N N . ASP A 1 83 ? 8.687 -5.064 -13.503 1.00 96.94 83 ASP A N 1
ATOM 660 C CA . ASP A 1 83 ? 8.014 -6.269 -13.004 1.00 96.94 83 ASP A CA 1
ATOM 661 C C . ASP A 1 83 ? 8.160 -6.393 -11.473 1.00 96.94 83 ASP A C 1
ATOM 663 O O . ASP A 1 83 ? 7.194 -6.655 -10.758 1.00 96.94 83 ASP A O 1
ATOM 667 N N . GLU A 1 84 ? 9.362 -6.146 -10.940 1.00 97.12 84 GLU A N 1
ATOM 668 C CA . GLU A 1 84 ? 9.618 -6.137 -9.493 1.00 97.12 84 GLU A CA 1
ATOM 669 C C . GLU A 1 84 ? 8.819 -5.044 -8.771 1.00 97.12 84 GLU A C 1
ATOM 671 O O . GLU A 1 84 ? 8.273 -5.284 -7.690 1.00 97.12 84 GLU A O 1
ATOM 676 N N . LEU A 1 85 ? 8.731 -3.851 -9.368 1.00 97.62 85 LEU A N 1
ATOM 677 C CA . LEU A 1 85 ? 7.951 -2.740 -8.835 1.00 97.62 85 LEU A CA 1
ATOM 678 C C . LEU A 1 85 ? 6.457 -3.069 -8.820 1.00 97.62 85 LEU A C 1
ATOM 680 O O . LEU A 1 85 ? 5.801 -2.796 -7.819 1.00 97.62 85 LEU A O 1
ATOM 684 N N . GLU A 1 86 ? 5.929 -3.672 -9.884 1.00 97.06 86 GLU A N 1
ATOM 685 C CA . GLU A 1 86 ? 4.524 -4.076 -9.977 1.00 97.06 86 GLU A CA 1
ATOM 686 C C . GLU A 1 86 ? 4.172 -5.085 -8.876 1.00 97.06 86 GLU A C 1
ATOM 688 O O . GLU A 1 86 ? 3.249 -4.850 -8.094 1.00 97.06 86 GLU A O 1
ATOM 693 N N . ILE A 1 87 ? 4.995 -6.124 -8.696 1.00 97.12 87 ILE A N 1
ATOM 694 C CA . ILE A 1 87 ? 4.829 -7.111 -7.616 1.00 97.12 87 ILE A CA 1
ATOM 695 C C . ILE A 1 87 ? 4.899 -6.444 -6.232 1.00 97.12 87 ILE A C 1
ATOM 697 O O . ILE A 1 87 ? 4.105 -6.747 -5.335 1.00 97.12 87 ILE A O 1
ATOM 701 N N . ALA A 1 88 ? 5.854 -5.534 -6.024 1.00 96.31 88 ALA A N 1
ATOM 702 C CA . ALA A 1 88 ? 5.994 -4.819 -4.760 1.00 96.31 88 ALA A CA 1
ATOM 703 C C . ALA A 1 88 ? 4.785 -3.911 -4.477 1.00 96.31 88 ALA A C 1
ATOM 705 O O . ALA A 1 88 ? 4.313 -3.859 -3.336 1.00 96.31 88 ALA A O 1
ATOM 706 N N . MET A 1 89 ? 4.259 -3.238 -5.504 1.00 96.06 89 MET A N 1
ATOM 707 C CA . MET A 1 89 ? 3.064 -2.401 -5.416 1.00 96.06 89 MET A CA 1
ATOM 708 C C . MET A 1 89 ? 1.827 -3.226 -5.067 1.00 96.06 89 MET A C 1
ATOM 710 O O . MET A 1 89 ? 1.119 -2.864 -4.127 1.00 96.06 89 MET A O 1
ATOM 714 N N . GLU A 1 90 ? 1.588 -4.347 -5.749 1.00 95.56 90 GLU A N 1
ATOM 715 C CA . GLU A 1 90 ? 0.463 -5.241 -5.446 1.00 95.56 90 GLU A CA 1
ATOM 716 C C . GLU A 1 90 ? 0.524 -5.749 -4.001 1.00 95.56 90 GLU A C 1
ATOM 718 O O . GLU A 1 90 ? -0.467 -5.708 -3.263 1.00 95.56 90 GLU A O 1
ATOM 723 N N . LYS A 1 91 ? 1.713 -6.163 -3.548 1.00 95.31 91 LYS A N 1
ATOM 724 C CA . LYS A 1 91 ? 1.921 -6.619 -2.170 1.00 95.31 91 LYS A CA 1
ATOM 725 C C . LYS A 1 91 ? 1.643 -5.509 -1.155 1.00 95.31 91 LYS A C 1
ATOM 727 O O . LYS A 1 91 ? 0.980 -5.759 -0.146 1.00 95.31 91 LYS A O 1
ATOM 732 N N . ALA A 1 92 ? 2.125 -4.294 -1.411 1.00 91.69 92 ALA A N 1
ATOM 733 C CA . ALA A 1 92 ? 1.886 -3.142 -0.545 1.00 91.69 92 ALA A CA 1
ATOM 734 C C . ALA A 1 92 ? 0.394 -2.776 -0.486 1.00 91.69 92 ALA A C 1
ATOM 736 O O . ALA A 1 92 ? -0.146 -2.555 0.598 1.00 91.69 92 ALA A O 1
ATOM 737 N N . GLN A 1 93 ? -0.299 -2.786 -1.626 1.00 90.44 93 GLN A N 1
ATOM 738 C CA . GLN A 1 93 ? -1.739 -2.530 -1.693 1.00 90.44 93 GLN A CA 1
ATOM 739 C C . GLN A 1 93 ? -2.544 -3.589 -0.935 1.00 90.44 93 GLN A C 1
ATOM 741 O O . GLN A 1 93 ? -3.433 -3.243 -0.154 1.00 90.44 93 GLN A O 1
ATOM 746 N N . SER A 1 94 ? -2.210 -4.872 -1.104 1.00 91.25 94 SER A N 1
ATOM 747 C CA . SER A 1 94 ? -2.855 -5.959 -0.364 1.00 91.25 94 SER A CA 1
ATOM 748 C C . SER A 1 94 ? -2.634 -5.828 1.144 1.00 91.25 94 SER A C 1
ATOM 750 O O . SER A 1 94 ? -3.567 -6.044 1.918 1.00 91.25 94 SER A O 1
ATOM 752 N N . ALA A 1 95 ? -1.422 -5.466 1.575 1.00 90.12 95 ALA A N 1
ATOM 753 C CA . ALA A 1 95 ? -1.111 -5.255 2.986 1.00 90.12 95 ALA A CA 1
ATOM 754 C C . ALA A 1 95 ? -1.893 -4.069 3.572 1.00 90.12 95 ALA A C 1
ATOM 756 O O . ALA A 1 95 ? -2.477 -4.195 4.648 1.00 90.12 95 ALA A O 1
ATOM 757 N N . ASN A 1 96 ? -1.974 -2.952 2.844 1.00 86.50 96 ASN A N 1
ATOM 758 C CA . ASN A 1 96 ? -2.758 -1.788 3.260 1.00 86.50 96 ASN A CA 1
ATOM 759 C C . ASN A 1 96 ? -4.246 -2.119 3.375 1.00 86.50 96 ASN A C 1
ATOM 761 O O . ASN A 1 96 ? -4.871 -1.773 4.375 1.00 86.50 96 ASN A O 1
ATOM 765 N N . LYS A 1 97 ? -4.807 -2.849 2.404 1.00 87.00 97 LYS A N 1
ATOM 766 C CA . LYS A 1 97 ? -6.200 -3.302 2.472 1.00 87.00 97 LYS A CA 1
ATOM 767 C C . LYS A 1 97 ? -6.443 -4.174 3.707 1.00 87.00 97 LYS A C 1
ATOM 769 O O . LYS A 1 97 ? -7.376 -3.907 4.457 1.00 87.00 97 LYS A O 1
ATOM 774 N N . ALA A 1 98 ? -5.578 -5.160 3.953 1.00 89.19 98 ALA A N 1
ATOM 775 C CA . ALA A 1 98 ? -5.684 -6.028 5.123 1.00 89.19 98 ALA A CA 1
ATOM 776 C C . ALA A 1 98 ? -5.579 -5.244 6.444 1.00 89.19 98 ALA A C 1
ATOM 778 O O . ALA A 1 98 ? -6.343 -5.511 7.371 1.00 89.19 98 ALA A O 1
ATOM 779 N N . LYS A 1 99 ? -4.685 -4.246 6.521 1.00 89.19 99 LYS A N 1
ATOM 780 C CA . LYS A 1 99 ? -4.572 -3.328 7.667 1.00 89.19 99 LYS A CA 1
ATOM 781 C C . LYS A 1 99 ? -5.883 -2.570 7.895 1.00 89.19 99 LYS A C 1
ATOM 783 O O . LYS A 1 99 ? -6.386 -2.561 9.016 1.00 89.19 99 LYS A O 1
ATOM 788 N N . SER A 1 100 ? -6.452 -1.962 6.851 1.00 86.69 100 SER A N 1
ATOM 789 C CA . SER A 1 100 ? -7.715 -1.220 6.957 1.00 86.69 100 SER A CA 1
ATOM 790 C C . SER A 1 100 ? -8.879 -2.114 7.391 1.00 86.69 100 SER A C 1
ATOM 792 O O . SER A 1 100 ? -9.628 -1.736 8.289 1.00 86.69 100 SER A O 1
ATOM 794 N N . ASP A 1 101 ? -9.014 -3.300 6.792 1.00 87.81 101 ASP A N 1
ATOM 795 C CA . ASP A 1 101 ? -10.096 -4.242 7.104 1.00 87.81 101 ASP A CA 1
ATOM 796 C C . ASP A 1 101 ? -9.988 -4.749 8.553 1.00 87.81 101 ASP A C 1
ATOM 798 O O . ASP A 1 101 ? -10.989 -4.823 9.271 1.00 87.81 101 ASP A O 1
ATOM 802 N N . PHE A 1 102 ? -8.765 -5.034 9.014 1.00 89.94 102 PHE A N 1
ATOM 803 C CA . PHE A 1 102 ? -8.499 -5.405 10.401 1.00 89.94 102 PHE A CA 1
ATOM 804 C C . PHE A 1 102 ? -8.906 -4.294 11.376 1.00 89.94 102 PHE A C 1
ATOM 806 O O . PHE A 1 102 ? -9.641 -4.557 12.327 1.00 89.94 102 PHE A O 1
ATOM 813 N N . LEU A 1 103 ? -8.474 -3.053 11.136 1.00 89.88 103 LEU A N 1
ATOM 814 C CA . LEU A 1 103 ? -8.767 -1.931 12.032 1.00 89.88 103 LEU A CA 1
ATOM 815 C C . LEU A 1 103 ? -10.264 -1.609 12.082 1.00 89.88 103 LEU A C 1
ATOM 817 O O . LEU A 1 103 ? -10.803 -1.403 13.170 1.00 89.88 103 LEU A O 1
ATOM 821 N N . ALA A 1 104 ? -10.951 -1.640 10.937 1.00 86.81 104 ALA A N 1
ATOM 822 C CA . ALA A 1 104 ? -12.399 -1.465 10.882 1.00 86.81 104 ALA A CA 1
ATOM 823 C C . ALA A 1 104 ? -13.122 -2.526 11.725 1.00 86.81 104 ALA A C 1
ATOM 825 O O . ALA A 1 104 ? -13.956 -2.187 12.567 1.00 86.81 104 ALA A O 1
ATOM 826 N N . LYS A 1 105 ? -12.762 -3.805 11.553 1.00 87.38 105 LYS A N 1
ATOM 827 C CA . LYS A 1 105 ? -13.354 -4.907 12.318 1.00 87.38 105 LYS A CA 1
ATOM 828 C C . LYS A 1 105 ? -13.099 -4.769 13.820 1.00 87.38 105 LYS A C 1
ATOM 830 O O . LYS A 1 105 ? -14.047 -4.835 14.598 1.00 87.38 105 LYS A O 1
ATOM 835 N N . MET A 1 106 ? -11.848 -4.533 14.219 1.00 90.38 106 MET A N 1
ATOM 836 C CA . MET A 1 106 ? -11.487 -4.366 15.629 1.00 90.38 106 MET A CA 1
ATOM 837 C C . MET A 1 106 ? -12.234 -3.196 16.266 1.00 90.38 106 MET A C 1
ATOM 839 O O . MET A 1 106 ? -12.713 -3.321 17.387 1.00 90.38 106 MET A O 1
ATOM 843 N N . SER A 1 107 ? -12.394 -2.075 15.558 1.00 90.25 107 SER A N 1
ATOM 844 C CA . SER A 1 107 ? -13.155 -0.944 16.092 1.00 90.25 107 SER A CA 1
ATOM 845 C C . SER A 1 107 ? -14.616 -1.302 16.367 1.00 90.25 107 SER A C 1
ATOM 847 O O . SER A 1 107 ? -15.126 -0.983 17.439 1.00 90.25 107 SER A O 1
ATOM 849 N N . HIS A 1 108 ? -15.289 -2.010 15.455 1.00 90.25 108 HIS A N 1
ATOM 850 C CA . HIS A 1 108 ? -16.659 -2.470 15.696 1.00 90.25 108 HIS A CA 1
ATOM 851 C C . HIS A 1 108 ? -16.755 -3.417 16.902 1.00 90.25 108 HIS A C 1
ATOM 853 O O . HIS A 1 108 ? -17.656 -3.263 17.733 1.00 90.25 108 HIS A O 1
ATOM 859 N N . GLU A 1 109 ? -15.818 -4.361 17.020 1.00 93.31 109 GLU A N 1
ATOM 860 C CA . GLU A 1 109 ? -15.777 -5.317 18.133 1.00 93.31 109 GLU A CA 1
ATOM 861 C C . GLU A 1 109 ? -15.451 -4.650 19.475 1.00 93.31 109 GLU A C 1
ATOM 863 O O . GLU A 1 109 ? -15.954 -5.099 20.500 1.00 93.31 109 GLU A O 1
ATOM 868 N N . LEU A 1 110 ? -14.675 -3.561 19.483 1.00 91.00 110 LEU A N 1
ATOM 869 C CA . LEU A 1 110 ? -14.343 -2.802 20.692 1.00 91.00 110 LEU A CA 1
ATOM 870 C C . LEU A 1 110 ? -15.438 -1.808 21.098 1.00 91.00 110 LEU A C 1
ATOM 872 O O . LEU A 1 110 ? -15.704 -1.660 22.286 1.00 91.00 110 LEU A O 1
ATOM 876 N N . ARG A 1 111 ? -16.112 -1.155 20.143 1.00 90.81 111 ARG A N 1
ATOM 877 C CA . ARG A 1 111 ? -17.180 -0.176 20.428 1.00 90.81 111 ARG A CA 1
ATOM 878 C C . ARG A 1 111 ? -18.314 -0.768 21.257 1.00 90.81 111 ARG A C 1
ATOM 880 O O . ARG A 1 111 ? -18.803 -0.119 22.170 1.00 90.81 111 ARG A O 1
ATOM 887 N N . THR A 1 112 ? -18.725 -1.997 20.951 1.00 92.94 112 THR A N 1
ATOM 888 C CA . THR A 1 112 ? -19.858 -2.648 21.629 1.00 92.94 112 THR A CA 1
ATOM 889 C C . THR A 1 112 ? -19.627 -2.838 23.139 1.00 92.94 112 THR A C 1
ATOM 891 O O . THR A 1 112 ? -20.424 -2.317 23.919 1.00 92.94 112 THR A O 1
ATOM 894 N N . PRO A 1 113 ? -18.562 -3.529 23.596 1.00 94.19 113 PRO A N 1
ATOM 895 C CA . PRO A 1 113 ? -18.292 -3.676 25.025 1.00 94.19 113 PRO A CA 1
ATOM 896 C C . PRO A 1 113 ? -17.938 -2.344 25.693 1.00 94.19 113 PRO A C 1
ATOM 898 O O . PRO A 1 113 ? -18.301 -2.139 26.846 1.00 94.19 113 PRO A O 1
ATOM 901 N N . LEU A 1 114 ? -17.276 -1.423 24.989 1.00 93.81 114 LEU A N 1
ATOM 902 C CA . LEU A 1 114 ? -16.914 -0.123 25.549 1.00 93.81 114 LEU A CA 1
ATOM 903 C C . LEU A 1 114 ? -18.146 0.748 25.824 1.00 93.81 114 LEU A C 1
ATOM 905 O O . LEU A 1 114 ? -18.274 1.290 26.915 1.00 93.81 114 LEU A O 1
ATOM 909 N N . ASN A 1 115 ? -19.087 0.808 24.877 1.00 93.88 115 ASN A N 1
ATOM 910 C CA . ASN A 1 115 ? -20.356 1.508 25.068 1.00 93.88 115 ASN A CA 1
ATOM 911 C C . ASN A 1 115 ? -21.173 0.889 26.208 1.00 93.88 115 ASN A C 1
ATOM 913 O O . ASN A 1 115 ? -21.845 1.616 26.930 1.00 93.88 115 ASN A O 1
ATOM 917 N N . ALA A 1 116 ? -21.102 -0.433 26.397 1.00 96.31 116 ALA A N 1
ATOM 918 C CA . ALA A 1 116 ? -21.729 -1.078 27.546 1.00 96.31 116 ALA A CA 1
ATOM 919 C C . ALA A 1 116 ? -21.073 -0.639 28.866 1.00 96.31 116 ALA A C 1
ATOM 921 O O . ALA A 1 116 ? -21.785 -0.302 29.802 1.00 96.31 116 ALA A O 1
ATOM 922 N N . ILE A 1 117 ? -19.737 -0.595 28.944 1.00 94.31 117 ILE A N 1
ATOM 923 C CA . ILE A 1 117 ? -19.016 -0.115 30.138 1.00 94.31 117 ILE A CA 1
ATOM 924 C C . ILE A 1 117 ? -19.373 1.344 30.444 1.00 94.31 117 ILE A C 1
ATOM 926 O O . ILE A 1 117 ? -19.665 1.653 31.596 1.00 94.31 117 ILE A O 1
ATOM 930 N N . ILE A 1 118 ? -19.390 2.214 29.428 1.00 95.44 118 ILE A N 1
ATOM 931 C CA . ILE A 1 118 ? -19.776 3.626 29.563 1.00 95.44 118 ILE A CA 1
ATOM 932 C C . ILE A 1 118 ? -21.212 3.716 30.092 1.00 95.44 118 ILE A C 1
ATOM 934 O O . ILE A 1 118 ? -21.411 4.264 31.171 1.00 95.44 118 ILE A O 1
ATOM 938 N N . GLY A 1 119 ? -22.178 3.069 29.433 1.00 96.19 119 GLY A N 1
ATOM 939 C CA . GLY A 1 119 ? -23.579 3.110 29.859 1.00 96.19 119 GLY A CA 1
ATOM 940 C C . GLY A 1 119 ? -23.814 2.535 31.261 1.00 96.19 119 GLY A C 1
ATOM 941 O O . GLY A 1 119 ? -24.526 3.134 32.058 1.00 96.19 119 GLY A O 1
ATOM 942 N N . TYR A 1 120 ? -23.175 1.414 31.618 1.00 97.38 120 TYR A N 1
ATOM 943 C CA . TYR A 1 120 ? -23.273 0.882 32.983 1.00 97.38 120 TYR A CA 1
ATOM 944 C C . TYR A 1 120 ? -22.632 1.811 34.012 1.00 97.38 120 TYR A C 1
ATOM 946 O O . TYR A 1 120 ? -23.170 1.962 35.104 1.00 97.38 120 TYR A O 1
ATOM 954 N N . SER A 1 121 ? -21.497 2.434 33.684 1.00 96.81 121 SER A N 1
ATOM 955 C CA . SER A 1 121 ? -20.876 3.405 34.583 1.00 96.81 121 SER A CA 1
ATOM 956 C C . SER A 1 121 ? -21.748 4.648 34.769 1.00 96.81 121 SER A C 1
ATOM 958 O O . SER A 1 121 ? -21.843 5.109 35.895 1.00 96.81 121 SER A O 1
ATOM 960 N N . GLU A 1 122 ? -22.435 5.139 33.730 1.00 96.38 122 GLU A N 1
ATOM 961 C CA . GLU A 1 122 ? -23.385 6.262 33.831 1.00 96.38 122 GLU A CA 1
ATOM 962 C C . GLU A 1 122 ? -24.546 5.928 34.764 1.00 96.38 122 GLU A C 1
ATOM 964 O O . GLU A 1 122 ? -24.795 6.665 35.713 1.00 96.38 122 GLU A O 1
ATOM 969 N N . MET A 1 123 ? -25.189 4.774 34.560 1.00 96.75 123 MET A N 1
ATOM 970 C CA . MET A 1 123 ? -26.288 4.327 35.421 1.00 96.75 123 MET A CA 1
ATOM 971 C C . MET A 1 123 ? -25.853 4.191 36.887 1.00 96.75 123 MET A C 1
ATOM 973 O O . MET A 1 123 ? -26.568 4.610 37.789 1.00 96.75 123 MET A O 1
ATOM 977 N N . LEU A 1 124 ? -24.665 3.630 37.136 1.00 96.50 124 LEU A N 1
ATOM 978 C CA . LEU A 1 124 ? -24.142 3.470 38.496 1.00 96.50 124 LEU A CA 1
ATOM 979 C C . LEU A 1 124 ? -23.718 4.802 39.131 1.00 96.50 124 LEU A C 1
ATOM 981 O O . LEU A 1 124 ? -23.730 4.909 40.354 1.00 96.50 124 LEU A O 1
ATOM 985 N N . ILE A 1 125 ? -23.310 5.797 38.334 1.00 96.25 125 ILE A N 1
ATOM 986 C CA . ILE A 1 125 ? -23.033 7.152 38.832 1.00 96.25 125 ILE A CA 1
ATOM 987 C C . ILE A 1 125 ? -24.332 7.782 39.325 1.00 96.25 125 ILE A C 1
ATOM 989 O O . ILE A 1 125 ? -24.340 8.297 40.437 1.00 96.25 125 ILE A O 1
ATOM 993 N N . GLU A 1 126 ? -25.413 7.696 38.541 1.00 95.25 126 GLU A N 1
ATOM 994 C CA . GLU A 1 126 ? -26.733 8.208 38.936 1.00 95.25 126 GLU A CA 1
ATOM 995 C C . GLU A 1 126 ? -27.209 7.563 40.250 1.00 95.25 126 GLU A C 1
ATOM 997 O O . GLU A 1 126 ? -27.556 8.274 41.190 1.00 95.25 126 GLU A O 1
ATOM 1002 N N . GLU A 1 127 ? -27.127 6.231 40.369 1.00 95.69 127 GLU A N 1
ATOM 1003 C CA . GLU A 1 127 ? -27.491 5.516 41.605 1.00 95.69 127 GLU A CA 1
ATOM 1004 C C . GLU A 1 127 ? -26.609 5.915 42.804 1.00 95.69 127 GLU A C 1
ATOM 1006 O O . GLU A 1 127 ? -27.108 6.119 43.910 1.00 95.69 127 GLU A O 1
ATOM 1011 N N . ALA A 1 128 ? -25.293 6.046 42.605 1.00 94.69 128 ALA A N 1
ATOM 1012 C CA . ALA A 1 128 ? -24.374 6.427 43.674 1.00 94.69 128 ALA A CA 1
ATOM 1013 C C . ALA A 1 128 ? -24.580 7.877 44.141 1.00 94.69 128 ALA A C 1
ATOM 1015 O O . ALA A 1 128 ? -24.376 8.169 45.318 1.00 94.69 128 ALA A O 1
ATOM 1016 N N . GLU A 1 129 ? -24.962 8.782 43.241 1.00 92.69 129 GLU A N 1
ATOM 1017 C CA . GLU A 1 129 ? -25.300 10.165 43.585 1.00 92.69 129 GLU A CA 1
ATOM 1018 C C . GLU A 1 129 ? -26.606 10.243 44.387 1.00 92.69 129 GLU A C 1
ATOM 1020 O O . GLU A 1 129 ? -26.648 10.951 45.395 1.00 92.69 129 GLU A O 1
ATOM 1025 N N . ASP A 1 130 ? -27.629 9.475 43.999 1.00 94.62 130 ASP A N 1
ATOM 1026 C CA . ASP A 1 130 ? -28.908 9.391 44.718 1.00 94.62 130 ASP A CA 1
ATOM 1027 C C . ASP A 1 130 ? -28.749 8.816 46.141 1.00 94.62 130 ASP A C 1
ATOM 1029 O O . ASP A 1 130 ? -29.416 9.273 47.074 1.00 94.62 130 ASP A O 1
ATOM 1033 N N . ASP A 1 131 ? -27.838 7.855 46.325 1.00 95.31 131 ASP A N 1
ATOM 1034 C CA . ASP A 1 131 ? -27.543 7.213 47.615 1.00 95.31 131 ASP A CA 1
ATOM 1035 C C . ASP A 1 131 ? -26.474 7.958 48.459 1.00 95.31 131 ASP A C 1
ATOM 1037 O O . ASP A 1 131 ? -26.042 7.449 49.499 1.00 95.31 131 ASP A O 1
ATOM 1041 N N . GLU A 1 132 ? -26.032 9.155 48.042 1.00 94.12 132 GLU A N 1
ATOM 1042 C CA . GLU A 1 132 ? -24.976 9.962 48.694 1.00 94.12 132 GLU A CA 1
ATOM 1043 C C . GLU A 1 132 ? -23.632 9.203 48.867 1.00 94.12 132 GLU A C 1
ATOM 1045 O O . GLU A 1 132 ? -22.875 9.385 49.827 1.00 94.12 132 GLU A O 1
ATOM 1050 N N . LEU A 1 133 ? -23.306 8.327 47.912 1.00 93.38 133 LEU A N 1
ATOM 1051 C CA . LEU A 1 133 ? -22.107 7.487 47.874 1.00 93.38 133 LEU A CA 1
ATOM 1052 C C . LEU A 1 133 ? -20.945 8.159 47.115 1.00 93.38 133 LEU A C 1
ATOM 1054 O O . LEU A 1 133 ? -20.370 7.584 46.185 1.00 93.38 133 LEU A O 1
ATOM 1058 N N . ASP A 1 134 ? -20.545 9.356 47.558 1.00 88.94 134 ASP A N 1
ATOM 1059 C CA . ASP A 1 134 ? -19.586 10.246 46.872 1.00 88.94 134 ASP A CA 1
ATOM 1060 C C . ASP A 1 134 ? -18.293 9.559 46.391 1.00 88.94 134 ASP A C 1
ATOM 1062 O O . ASP A 1 134 ? -17.822 9.796 45.276 1.00 88.94 134 ASP A O 1
ATOM 1066 N N . MET A 1 135 ? -17.709 8.678 47.213 1.00 90.19 135 MET A N 1
ATOM 1067 C CA . MET A 1 135 ? -16.476 7.966 46.852 1.00 90.19 135 MET A CA 1
ATOM 1068 C C . MET A 1 135 ? -16.667 7.015 45.663 1.00 90.19 135 MET A C 1
ATOM 1070 O O . MET A 1 135 ? -15.791 6.924 44.804 1.00 90.19 135 MET A O 1
ATOM 1074 N N . TYR A 1 136 ? -17.800 6.308 45.602 1.00 90.25 136 TYR A N 1
ATOM 1075 C CA . TYR A 1 136 ? -18.096 5.396 44.497 1.00 90.25 136 TYR A CA 1
ATOM 1076 C C . TYR A 1 136 ? -18.414 6.175 43.219 1.00 90.25 136 TYR A C 1
ATOM 1078 O O . TYR A 1 136 ? -17.928 5.803 42.151 1.00 90.25 136 TYR A O 1
ATOM 1086 N N . ALA A 1 137 ? -19.145 7.288 43.332 1.00 92.44 137 ALA A N 1
ATOM 1087 C CA . ALA A 1 137 ? -19.419 8.177 42.206 1.00 92.44 137 ALA A CA 1
ATOM 1088 C C . ALA A 1 137 ? -18.120 8.724 41.580 1.00 92.44 137 ALA A C 1
ATOM 1090 O O . ALA A 1 137 ? -17.978 8.739 40.355 1.00 92.44 137 ALA A O 1
ATOM 1091 N N . GLU A 1 138 ? -17.129 9.115 42.392 1.00 93.88 138 GLU A N 1
ATOM 1092 C CA . GLU A 1 138 ? -15.840 9.602 41.882 1.00 93.88 138 GLU A CA 1
ATOM 1093 C C . GLU A 1 138 ? -15.073 8.526 41.091 1.00 93.88 138 GLU A C 1
ATOM 1095 O O . GLU A 1 138 ? -14.556 8.799 40.002 1.00 93.88 138 GLU A O 1
ATOM 1100 N N . ASP A 1 139 ? -15.010 7.295 41.601 1.00 95.44 139 ASP A N 1
ATOM 1101 C CA . ASP A 1 139 ? -14.315 6.199 40.920 1.00 95.44 139 ASP A CA 1
ATOM 1102 C C . ASP A 1 139 ? -15.043 5.753 39.644 1.00 95.44 139 ASP A C 1
ATOM 1104 O O . ASP A 1 139 ? -14.398 5.493 38.622 1.00 95.44 139 ASP A O 1
ATOM 1108 N N . LEU A 1 140 ? -16.378 5.744 39.645 1.00 96.31 140 LEU A N 1
ATOM 1109 C CA . LEU A 1 140 ? -17.164 5.450 38.448 1.00 96.31 140 LEU A CA 1
ATOM 1110 C C . LEU A 1 140 ? -16.980 6.518 37.362 1.00 96.31 140 LEU A C 1
ATOM 1112 O O . LEU A 1 140 ? -16.811 6.167 36.193 1.00 96.31 140 LEU A O 1
ATOM 1116 N N . ARG A 1 141 ? -16.900 7.807 37.724 1.00 95.56 141 ARG A N 1
ATOM 1117 C CA . ARG A 1 141 ? -16.577 8.891 36.774 1.00 95.56 141 ARG A CA 1
ATOM 1118 C C . ARG A 1 141 ? -15.193 8.711 36.137 1.00 95.56 141 ARG A C 1
ATOM 1120 O O . ARG A 1 141 ? -15.011 9.009 34.954 1.00 95.56 141 ARG A O 1
ATOM 1127 N N . LYS A 1 142 ? -14.206 8.186 36.875 1.00 95.81 142 LYS A N 1
ATOM 1128 C CA . LYS A 1 142 ? -12.880 7.848 36.312 1.00 95.81 142 LYS A CA 1
ATOM 1129 C C . LYS A 1 142 ? -12.965 6.703 35.299 1.00 95.81 142 LYS A C 1
ATOM 1131 O O . LYS A 1 142 ? -12.321 6.770 34.252 1.00 95.81 142 LYS A O 1
ATOM 1136 N N . ILE A 1 143 ? -13.756 5.667 35.588 1.00 95.31 143 ILE A N 1
ATOM 1137 C CA . ILE A 1 143 ? -14.004 4.556 34.653 1.00 95.31 143 ILE A CA 1
ATOM 1138 C C . ILE A 1 143 ? -14.688 5.072 33.383 1.00 95.31 143 ILE A C 1
ATOM 1140 O O . ILE A 1 143 ? -14.217 4.783 32.283 1.00 95.31 143 ILE A O 1
ATOM 1144 N N . ASN A 1 144 ? -15.745 5.870 33.541 1.00 96.81 144 ASN A N 1
ATOM 1145 C CA . ASN A 1 144 ? -16.511 6.446 32.443 1.00 96.81 144 ASN A CA 1
ATOM 1146 C C . ASN A 1 144 ? -15.620 7.283 31.507 1.00 96.81 144 ASN A C 1
ATOM 1148 O O . ASN A 1 144 ? -15.471 6.948 30.332 1.00 96.81 144 ASN A O 1
ATOM 1152 N N . SER A 1 145 ? -14.921 8.282 32.058 1.00 95.81 145 SER A N 1
ATOM 1153 C CA . SER A 1 145 ? -14.018 9.157 31.294 1.00 95.81 145 SER A CA 1
ATOM 1154 C C . SER A 1 145 ? -12.870 8.402 30.613 1.00 95.81 145 SER A C 1
ATOM 1156 O O . SER A 1 145 ? -12.470 8.744 29.499 1.00 95.81 145 SER A O 1
ATOM 1158 N N . SER A 1 146 ? -12.356 7.331 31.227 1.00 95.50 146 SER A N 1
ATOM 1159 C CA . SER A 1 146 ? -11.365 6.455 30.586 1.00 95.50 146 SER A CA 1
ATOM 1160 C C . SER A 1 146 ? -11.957 5.698 29.391 1.00 95.50 146 SER A C 1
ATOM 1162 O O . SER A 1 146 ? -11.282 5.522 28.374 1.00 95.50 146 SER A O 1
ATOM 1164 N N . GLY A 1 147 ? -13.218 5.268 29.498 1.00 94.75 147 GLY A N 1
ATOM 1165 C CA . GLY A 1 147 ? -13.974 4.651 28.410 1.00 94.75 147 GLY A CA 1
ATOM 1166 C C . GLY A 1 147 ? -14.174 5.612 27.239 1.00 94.75 147 GLY A C 1
ATOM 1167 O O . GLY A 1 147 ? -13.818 5.280 26.109 1.00 94.75 147 GLY A O 1
ATOM 1168 N N . GLU A 1 148 ? -14.653 6.829 27.499 1.00 94.12 148 GLU A N 1
ATOM 1169 C CA . GLU A 1 148 ? -14.810 7.870 26.471 1.00 94.12 148 GLU A CA 1
ATOM 1170 C C . GLU A 1 148 ? -13.482 8.219 25.784 1.00 94.12 148 GLU A C 1
ATOM 1172 O O . GLU A 1 148 ? -13.400 8.345 24.555 1.00 94.12 148 GLU A O 1
ATOM 1177 N N . HIS A 1 149 ? -12.405 8.329 26.568 1.00 94.38 149 HIS A N 1
ATOM 1178 C CA . HIS A 1 149 ? -11.081 8.605 26.030 1.00 94.38 149 HIS A CA 1
ATOM 1179 C C . HIS A 1 149 ? -10.597 7.482 25.102 1.00 94.38 149 HIS A C 1
ATOM 1181 O O . HIS A 1 149 ? -10.115 7.751 23.999 1.00 94.38 149 HIS A O 1
ATOM 1187 N N . LEU A 1 150 ? -10.778 6.217 25.493 1.00 93.06 150 LEU A N 1
ATOM 1188 C CA . LEU A 1 150 ? -10.417 5.080 24.648 1.00 93.06 150 LEU A CA 1
ATOM 1189 C C . LEU A 1 150 ? -11.239 5.044 23.349 1.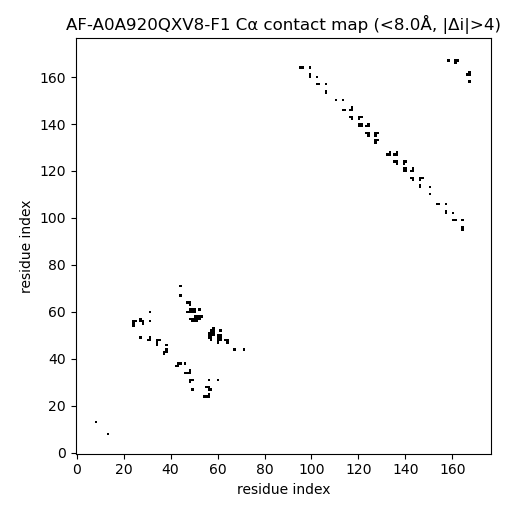00 93.06 150 LEU A C 1
ATOM 1191 O O . LEU A 1 150 ? -10.688 4.741 22.289 1.00 93.06 150 LEU A O 1
ATOM 1195 N N . LEU A 1 151 ? -12.528 5.400 23.399 1.00 92.38 151 LEU A N 1
ATOM 1196 C CA . LEU A 1 151 ? -13.371 5.499 22.204 1.00 92.38 151 LEU A CA 1
ATOM 1197 C C . LEU A 1 151 ? -12.828 6.539 21.218 1.00 92.38 151 LEU A C 1
ATOM 1199 O O . LEU A 1 151 ? -12.781 6.288 20.013 1.00 92.38 151 LEU A O 1
ATOM 1203 N N . THR A 1 152 ? -12.387 7.682 21.746 1.00 91.75 152 THR A N 1
ATOM 1204 C CA . THR A 1 152 ? -11.789 8.772 20.966 1.00 91.75 152 THR A CA 1
ATOM 1205 C C . THR A 1 152 ? -10.518 8.299 20.262 1.00 91.75 152 THR A C 1
ATOM 1207 O O . THR A 1 152 ? -10.424 8.398 19.042 1.00 91.75 152 THR A O 1
ATOM 1210 N N . LEU A 1 153 ? -9.599 7.655 20.990 1.00 91.62 153 LEU A N 1
ATOM 1211 C CA . LEU A 1 153 ? -8.363 7.107 20.413 1.00 91.62 153 LEU A CA 1
ATOM 1212 C C . LEU A 1 153 ? -8.628 6.065 19.315 1.00 91.62 153 LEU A C 1
ATOM 1214 O O . LEU A 1 153 ? -7.936 6.033 18.297 1.00 91.62 153 LEU A O 1
ATOM 1218 N N . ILE A 1 154 ? -9.635 5.206 19.500 1.00 89.75 154 ILE A N 1
ATOM 1219 C CA . ILE A 1 154 ? -10.040 4.231 18.480 1.00 89.75 154 ILE A CA 1
ATOM 1220 C C . ILE A 1 154 ? -10.534 4.944 17.214 1.00 89.75 154 ILE A C 1
ATOM 1222 O O . ILE A 1 154 ? -10.208 4.513 16.105 1.00 89.75 154 ILE A O 1
ATOM 1226 N N . ASN A 1 155 ? -11.312 6.018 17.362 1.00 87.88 155 ASN A N 1
ATOM 1227 C CA . ASN A 1 155 ? -11.810 6.797 16.230 1.00 87.88 155 ASN A CA 1
ATOM 1228 C C . ASN A 1 155 ? -10.671 7.509 15.488 1.00 87.88 155 ASN A C 1
ATOM 1230 O O . ASN A 1 155 ? -10.606 7.404 14.266 1.00 87.88 155 ASN A O 1
ATOM 1234 N N . ASP A 1 156 ? -9.723 8.112 16.207 1.00 89.62 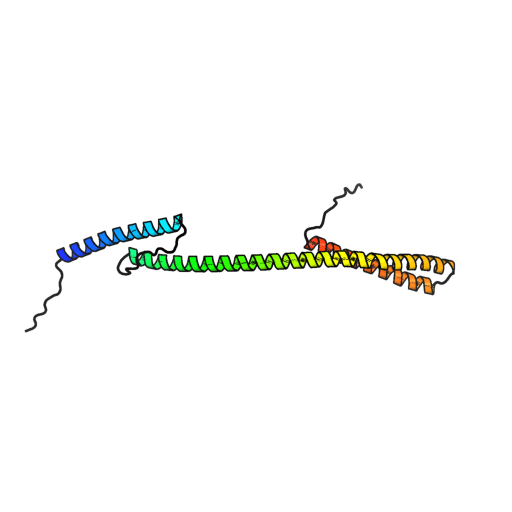156 ASP A N 1
ATOM 1235 C CA . ASP A 1 156 ? -8.564 8.782 15.605 1.00 89.62 156 ASP A CA 1
ATOM 1236 C C . ASP A 1 156 ? -7.725 7.813 14.750 1.00 89.62 156 ASP A C 1
ATOM 1238 O O . ASP A 1 156 ? -7.336 8.123 13.620 1.00 89.62 156 ASP A O 1
ATOM 1242 N N . ILE A 1 157 ? -7.493 6.591 15.250 1.00 87.62 157 ILE A N 1
ATOM 1243 C CA . ILE A 1 157 ? -6.773 5.539 14.511 1.00 87.62 157 ILE A CA 1
ATOM 1244 C C . ILE A 1 157 ? -7.549 5.105 13.260 1.00 87.62 157 ILE A C 1
ATOM 1246 O O . ILE A 1 157 ? -6.952 4.855 12.204 1.00 87.62 157 ILE A O 1
ATOM 1250 N N . LEU A 1 158 ? -8.876 5.000 13.356 1.00 85.62 158 LEU A N 1
ATOM 1251 C CA . LEU A 1 158 ? -9.713 4.667 12.207 1.00 85.62 158 LEU A CA 1
ATOM 1252 C C . LEU A 1 158 ? -9.689 5.757 11.140 1.00 85.62 158 LEU A C 1
ATOM 1254 O O . LEU A 1 158 ? -9.600 5.439 9.954 1.00 85.62 158 LEU A O 1
ATOM 1258 N N . ASP A 1 159 ? -9.782 7.020 11.537 1.00 86.12 159 ASP A N 1
ATOM 1259 C CA . ASP A 1 159 ? -9.816 8.134 10.598 1.00 86.12 159 ASP A CA 1
ATOM 1260 C C . ASP A 1 159 ? -8.472 8.292 9.888 1.00 86.12 159 ASP A C 1
ATOM 1262 O O . ASP A 1 159 ? -8.446 8.399 8.658 1.00 86.12 159 ASP A O 1
ATOM 1266 N N . LEU A 1 160 ? -7.355 8.126 10.606 1.00 84.25 160 LEU A N 1
ATOM 1267 C CA . LEU A 1 160 ? -6.032 8.010 9.989 1.00 84.25 160 LEU A CA 1
ATOM 1268 C C . LEU A 1 160 ? -5.987 6.872 8.955 1.00 84.25 160 LEU A C 1
ATOM 1270 O O . LEU A 1 160 ? -5.493 7.052 7.843 1.00 84.25 160 LEU A O 1
ATOM 1274 N N . SER A 1 161 ? -6.567 5.716 9.280 1.00 83.19 161 SER A N 1
ATOM 1275 C CA . SER A 1 161 ? -6.599 4.559 8.375 1.00 83.19 161 SER A CA 1
ATOM 1276 C C . SER A 1 161 ? -7.449 4.794 7.121 1.00 83.19 161 SER A C 1
ATOM 1278 O O . SER A 1 161 ? -7.138 4.253 6.058 1.00 83.19 161 SER A O 1
ATOM 1280 N N . LYS A 1 162 ? -8.515 5.602 7.208 1.00 81.62 162 LYS A N 1
ATOM 1281 C CA . LYS A 1 162 ? -9.312 6.018 6.040 1.00 81.62 162 LYS A CA 1
ATOM 1282 C C . LYS A 1 162 ? -8.547 7.008 5.164 1.00 81.62 162 LYS A C 1
ATOM 1284 O O . LYS A 1 162 ? -8.632 6.896 3.941 1.00 81.62 162 LYS A O 1
ATOM 1289 N N . ILE A 1 163 ? -7.797 7.934 5.768 1.00 82.94 163 ILE A N 1
ATOM 1290 C CA . ILE A 1 163 ? -6.934 8.890 5.057 1.00 82.94 163 ILE A CA 1
ATOM 1291 C C . ILE A 1 163 ? -5.848 8.144 4.277 1.00 82.94 163 ILE A C 1
ATOM 1293 O O . ILE A 1 163 ? -5.722 8.346 3.072 1.00 82.94 163 ILE A O 1
ATOM 1297 N N . GLU A 1 164 ? -5.120 7.232 4.931 1.00 75.94 164 GLU A N 1
ATOM 1298 C CA . GLU A 1 164 ? -4.073 6.417 4.291 1.00 75.94 164 GLU A CA 1
ATOM 1299 C C . GLU A 1 164 ? -4.616 5.571 3.127 1.00 75.94 164 GLU A C 1
ATOM 1301 O O . GLU A 1 164 ? -3.915 5.332 2.145 1.00 75.94 164 GLU A O 1
ATOM 1306 N N . ALA A 1 165 ? -5.876 5.134 3.214 1.00 75.12 165 ALA A N 1
ATOM 1307 C CA . ALA A 1 165 ? -6.549 4.380 2.161 1.00 75.12 165 ALA A CA 1
ATOM 1308 C C . ALA A 1 165 ? -7.182 5.260 1.062 1.00 75.12 165 ALA A C 1
ATOM 1310 O O . ALA A 1 165 ? -7.778 4.711 0.134 1.00 75.12 165 ALA A O 1
ATOM 1311 N N . GLY A 1 166 ? -7.109 6.593 1.165 1.00 74.44 166 GLY A N 1
ATOM 1312 C CA . GLY A 1 166 ? -7.753 7.527 0.232 1.00 74.44 166 GLY A CA 1
ATOM 1313 C C . GLY A 1 166 ? -9.288 7.498 0.268 1.00 74.44 166 GLY A C 1
ATOM 1314 O O . GLY A 1 166 ? -9.927 7.866 -0.712 1.00 74.44 166 GLY A O 1
ATOM 1315 N N . LYS A 1 167 ? -9.888 7.031 1.370 1.00 68.50 167 LYS A N 1
ATOM 1316 C CA . LYS A 1 167 ? -11.341 6.818 1.536 1.00 68.50 167 LYS A CA 1
ATOM 1317 C C . LYS A 1 167 ? -12.027 7.873 2.413 1.00 68.50 167 LYS A C 1
ATOM 1319 O O . LYS A 1 167 ? -13.147 7.651 2.864 1.00 68.50 167 LYS A O 1
ATOM 1324 N N . MET A 1 168 ? -11.356 8.978 2.734 1.00 74.62 168 MET A N 1
ATOM 1325 C CA . MET A 1 168 ? -11.962 10.043 3.535 1.00 74.62 168 MET A CA 1
ATOM 1326 C C . MET A 1 168 ? -12.914 10.869 2.662 1.00 74.62 168 MET A C 1
ATOM 1328 O O . MET A 1 168 ? -12.472 11.608 1.785 1.00 74.62 168 MET A O 1
ATOM 1332 N N . GLU A 1 169 ? -14.218 10.743 2.899 1.00 62.09 169 GLU A N 1
ATOM 1333 C CA . GLU A 1 169 ? -15.225 11.617 2.295 1.00 62.09 169 GLU A CA 1
ATOM 1334 C C . GLU A 1 169 ? -15.362 12.893 3.134 1.00 62.09 169 GLU A C 1
ATOM 1336 O O . GLU A 1 169 ? -15.607 12.833 4.340 1.00 62.09 169 GLU A O 1
ATOM 1341 N N . LEU A 1 170 ? -15.174 14.053 2.500 1.00 68.62 170 LEU A N 1
ATOM 1342 C CA . LEU A 1 170 ? -15.369 15.354 3.135 1.00 68.62 170 LEU A CA 1
ATOM 1343 C C . LEU A 1 170 ? -16.834 15.766 2.998 1.00 68.62 170 LEU A C 1
ATOM 1345 O O . LEU A 1 170 ? -17.324 15.968 1.888 1.00 68.62 170 LEU A O 1
ATOM 1349 N N . TYR A 1 171 ? -17.508 15.944 4.131 1.00 60.09 171 TYR A N 1
ATOM 1350 C CA . TYR A 1 171 ? -18.835 16.547 4.183 1.00 60.09 171 TYR A CA 1
ATOM 1351 C C . TYR A 1 171 ? -18.669 18.034 4.498 1.00 60.09 171 TYR A C 1
ATOM 1353 O O . TYR A 1 171 ? -18.331 18.412 5.617 1.00 60.09 171 TYR A O 1
ATOM 1361 N N . ILE A 1 172 ? -18.830 18.876 3.476 1.00 62.34 172 ILE A N 1
ATOM 1362 C CA . ILE A 1 172 ? -18.793 20.333 3.626 1.00 62.34 172 ILE A CA 1
ATOM 1363 C C . ILE A 1 172 ? -20.186 20.780 4.062 1.00 62.34 172 ILE A C 1
ATOM 1365 O O . ILE A 1 172 ? -21.139 20.650 3.295 1.00 62.34 172 ILE A O 1
ATOM 1369 N N . GLU A 1 173 ? -20.298 21.328 5.269 1.00 68.19 173 GLU A N 1
ATOM 1370 C CA . GLU A 1 173 ? -21.518 21.989 5.733 1.00 68.19 173 GLU A CA 1
ATOM 1371 C C . GLU A 1 173 ? -21.329 23.507 5.794 1.00 68.19 173 GLU A C 1
ATOM 1373 O O . GLU A 1 173 ? -20.269 24.021 6.158 1.00 68.19 173 GLU A O 1
ATOM 1378 N N . GLU A 1 174 ? -22.373 24.234 5.396 1.00 58.25 174 GLU A N 1
ATOM 1379 C CA . GLU A 1 174 ? -22.385 25.693 5.364 1.00 58.25 174 GLU A CA 1
ATOM 1380 C C . GLU A 1 174 ? -22.733 26.226 6.763 1.00 58.25 174 GLU A C 1
ATOM 1382 O O . GLU A 1 174 ? -23.869 26.104 7.228 1.00 58.25 174 GLU A O 1
ATOM 1387 N N . PHE A 1 175 ? -21.748 26.803 7.457 1.00 62.62 175 PHE A N 1
ATOM 1388 C CA . PHE A 1 175 ? -21.963 27.384 8.782 1.00 62.62 175 PHE A CA 1
ATOM 1389 C C . PHE A 1 175 ? -22.688 28.729 8.639 1.00 62.62 175 PHE A C 1
ATOM 1391 O O . PHE A 1 175 ? -22.124 29.698 8.125 1.00 62.62 175 PHE A O 1
ATOM 1398 N N . LYS A 1 176 ? -23.953 28.792 9.067 1.00 52.25 176 LYS A N 1
ATOM 1399 C CA . LYS A 1 176 ? -24.718 30.045 9.100 1.00 52.25 176 LYS A CA 1
ATOM 1400 C C . LYS A 1 176 ? -24.466 30.762 10.425 1.00 52.25 176 LYS A C 1
ATOM 1402 O O . LYS A 1 176 ? -24.784 30.219 11.480 1.00 52.25 176 LYS A O 1
ATOM 1407 N N . PHE A 1 177 ? -23.872 31.950 10.330 1.00 55.53 177 PHE A N 1
ATOM 1408 C CA . PHE A 1 177 ? -23.727 32.913 11.424 1.00 55.53 177 PHE A CA 1
ATOM 1409 C C . PHE A 1 177 ? -25.066 33.556 11.797 1.00 55.53 177 PHE A C 1
ATOM 1411 O O . PHE A 1 177 ? -25.909 33.729 10.884 1.00 55.53 177 PHE A O 1
#

Solvent-accessible surface area (backbone atoms only — not comparable to full-atom values): 9890 Å² total; per-residue (Å²): 136,87,81,81,79,75,90,69,75,52,70,68,59,49,53,50,51,50,52,52,52,52,54,51,41,54,51,45,40,53,52,36,50,50,51,55,49,49,26,70,76,68,66,55,71,86,69,74,47,51,64,50,70,94,37,73,37,11,44,51,17,44,56,49,44,55,50,49,56,50,49,55,53,46,52,55,49,51,52,52,52,49,54,54,48,51,55,50,49,54,52,50,51,53,51,53,52,52,51,43,55,50,52,55,52,51,49,60,65,47,47,57,61,43,52,48,52,33,53,53,28,52,56,51,30,55,54,22,58,76,70,70,35,62,71,59,27,55,54,31,50,52,53,27,53,52,38,56,50,52,53,50,55,54,48,55,56,48,53,52,46,28,51,79,68,74,65,67,79,84,84,89,76,86,84,82,129

Mean predicted aligned error: 12.5 Å

Nearest PDB structures (foldseek):
  4mu6-assembly1_A  TM=5.209E-01  e=4.575E+00  Legionella pneumophila subsp. pneumophila str. Philadelphia 1

pLDDT: mean 85.08, std 13.04, range [39.81, 97.62]